Protein AF-A0A7X7DIY0-F1 (afdb_monomer_lite)

pLDDT: mean 80.12, std 21.91, range [25.02, 98.25]

Sequence (236 aa):
MILKKQIRQHISIAVLGSIITVVNLPLQASESLSEKYQRTENAFEKKQILLEIGAQQKNTTTKQARSSLRSAAASVADPVVSTQDIATIKTALNDKNATIVSEAVNCTGALKISGLDESLIDMYRNADLTYDGYAERVKISIIRAMGLNRSTTSDQFIISLLEESNGDHIATAILQTIRQTADPLFISYLKQFRSKFEQKIHDYKINNVNPIIYSEIESNVNLALEIETSISEGRK

Foldseek 3Di:
DDDDDDDDDDDDDDDDDDDDPPDPDPPPPPDDLVNVLVPDPDPVVNVVSVVVVVVVVVVVVLVVLLVLLVVLLVCVVDLDRDPVNVVSLVVQCPDLDLSSNLSSLLSCLSNLPPPCLVVLVVCLVCLCVRHPPRSVSSNLSSLLSLLSNPDPSSVVVLLVCLVPDPLDPSLVSSLVSLLVSLDPVCLVSLVVSLVVLVVVVVVCVVVVNDCVVCVSSVVSSVSSVVSNVCSVVVHD

Radius of gyration: 27.65 Å; chains: 1; bounding box: 68×53×88 Å

Secondary structure (DSSP, 8-state):
--------------------------------HHHHHHH---HHHHHHHHHHHHHHHHHHHHHHHHHHHHHHHHGGGSS---HHHHHHHHHHTT-S-HHHHHHHHHHHHHTT-SS-HHHHHHHHHHHHHHSTTTHHHHHHHHHHHHHHH--HHHHHHHHHHHHH--SSHHHHHHHHHHHHHT-GGGHHHHHHHHHHHHHHHHHHHHTT--GGGTHHHHHHHHHHHHHHHHHHTT--

Structure (mmCIF, N/CA/C/O backbone):
data_AF-A0A7X7DIY0-F1
#
_entry.id   AF-A0A7X7DIY0-F1
#
loop_
_atom_site.group_PDB
_atom_site.id
_atom_site.type_symbol
_atom_site.label_atom_id
_atom_site.label_alt_id
_atom_site.label_comp_id
_atom_site.label_asym_id
_atom_site.label_entity_id
_atom_site.label_seq_id
_atom_site.pdbx_PDB_ins_code
_atom_site.Cartn_x
_atom_site.Cartn_y
_atom_site.Cartn_z
_atom_site.occupancy
_atom_site.B_iso_or_equiv
_atom_site.auth_seq_id
_atom_site.auth_comp_id
_atom_site.auth_asym_id
_atom_site.auth_atom_id
_atom_site.pdbx_PDB_model_num
ATOM 1 N N . MET A 1 1 ? -38.586 22.144 58.539 1.00 35.28 1 MET A N 1
ATOM 2 C CA . MET A 1 1 ? -39.596 21.101 58.262 1.00 35.28 1 MET A CA 1
ATOM 3 C C . MET A 1 1 ? -40.431 21.552 57.064 1.00 35.28 1 MET A C 1
ATOM 5 O O . MET A 1 1 ? -41.210 22.479 57.192 1.00 35.28 1 MET A O 1
ATOM 9 N N . ILE A 1 2 ? -40.099 20.989 55.897 1.00 36.72 2 ILE A N 1
ATOM 10 C CA . ILE A 1 2 ? -40.770 20.958 54.578 1.00 36.72 2 ILE A CA 1
ATOM 11 C C . ILE A 1 2 ? -41.793 22.071 54.249 1.00 36.72 2 ILE A C 1
ATOM 13 O O . ILE A 1 2 ? -42.957 21.997 54.629 1.00 36.72 2 ILE A O 1
ATOM 17 N N . LEU A 1 3 ? -41.374 23.015 53.394 1.00 30.12 3 LEU A N 1
ATOM 18 C CA . LEU A 1 3 ? -42.250 23.877 52.592 1.00 30.12 3 LEU A CA 1
ATOM 19 C C . LEU A 1 3 ? -42.469 23.207 51.218 1.00 30.12 3 LEU A C 1
ATOM 21 O O . LEU A 1 3 ? -41.554 23.162 50.398 1.00 30.12 3 LEU A O 1
ATOM 25 N N . LYS A 1 4 ? -43.667 22.673 50.951 1.00 40.69 4 LYS A N 1
ATOM 26 C CA . LYS A 1 4 ? -44.105 22.303 49.592 1.00 40.69 4 LYS A CA 1
ATOM 27 C C . LYS A 1 4 ? -44.830 23.504 48.984 1.00 40.69 4 LYS A C 1
ATOM 29 O O . LYS A 1 4 ? -45.917 23.846 49.441 1.00 40.69 4 LYS A O 1
ATOM 34 N N . LYS A 1 5 ? -44.262 24.122 47.945 1.00 37.03 5 LYS A N 1
ATOM 35 C CA . LYS A 1 5 ? -44.967 25.108 47.114 1.00 37.03 5 LYS A CA 1
ATOM 36 C C . LYS A 1 5 ? -44.748 24.778 45.640 1.00 37.03 5 LYS A C 1
ATOM 38 O O . LYS A 1 5 ? -43.619 24.685 45.173 1.00 37.03 5 LYS A O 1
ATOM 43 N N . GLN A 1 6 ? -45.864 24.543 44.959 1.00 36.25 6 GLN A N 1
ATOM 44 C CA . GLN A 1 6 ? -45.976 24.355 43.518 1.00 36.25 6 GLN A CA 1
ATOM 45 C C . GLN A 1 6 ? -45.384 25.553 42.766 1.00 36.25 6 GLN A C 1
ATOM 47 O O . GLN A 1 6 ? -45.685 26.698 43.104 1.00 36.25 6 GLN A O 1
ATOM 52 N N . ILE A 1 7 ? -44.620 25.280 41.709 1.00 37.69 7 ILE A N 1
ATOM 53 C CA . ILE A 1 7 ? -44.275 26.258 40.675 1.00 37.69 7 ILE A CA 1
ATOM 54 C C . ILE A 1 7 ? -45.072 25.886 39.422 1.00 37.69 7 ILE A C 1
ATOM 56 O O . ILE A 1 7 ? -44.907 24.810 38.851 1.00 37.69 7 ILE A O 1
ATOM 60 N N . ARG A 1 8 ? -45.982 26.784 39.044 1.00 31.00 8 ARG A N 1
ATOM 61 C CA . ARG A 1 8 ? -46.552 26.927 37.698 1.00 31.00 8 ARG A CA 1
ATOM 62 C C . ARG A 1 8 ? -45.809 28.070 36.999 1.00 31.00 8 ARG A C 1
ATOM 64 O O . ARG A 1 8 ? -45.284 28.932 37.696 1.00 31.00 8 ARG A O 1
ATOM 71 N N . GLN A 1 9 ? -45.953 28.109 35.666 1.00 30.38 9 GLN A N 1
ATOM 72 C CA . GLN A 1 9 ? -45.629 29.213 34.739 1.00 30.38 9 GLN A CA 1
ATOM 73 C C . GLN A 1 9 ? -44.135 29.325 34.376 1.00 30.38 9 GLN A C 1
ATOM 75 O O . GLN A 1 9 ? -43.288 29.111 35.224 1.00 30.38 9 GLN A O 1
ATOM 80 N N . HIS A 1 10 ? -43.690 29.615 33.151 1.00 27.22 10 HIS A N 1
ATOM 81 C CA . HIS A 1 10 ? -44.270 30.141 31.909 1.00 27.22 10 HIS A CA 1
ATOM 82 C C . HIS A 1 10 ? -43.342 29.715 30.748 1.00 27.22 10 HIS A C 1
ATOM 84 O O . HIS A 1 10 ? -42.150 29.564 30.979 1.00 27.22 10 HIS A O 1
ATOM 90 N N . ILE A 1 11 ? -43.859 29.608 29.518 1.00 29.38 11 ILE A N 1
ATOM 91 C CA . ILE A 1 11 ? -43.371 30.353 28.336 1.00 29.38 11 ILE A CA 1
ATOM 92 C C . ILE A 1 11 ? -44.530 30.360 27.324 1.00 29.38 11 ILE A C 1
ATOM 94 O O . ILE A 1 11 ? -45.011 29.310 26.901 1.00 29.38 11 ILE A O 1
ATOM 98 N N . SER A 1 12 ? -45.004 31.563 27.000 1.00 25.70 12 SER A N 1
ATOM 99 C CA . SER A 1 12 ? -46.033 31.848 25.998 1.00 25.70 12 SER A CA 1
ATOM 100 C C . SER A 1 12 ? -45.391 32.443 24.738 1.00 25.70 12 SER A C 1
ATOM 102 O O . SER A 1 12 ? -44.623 33.387 24.855 1.00 25.70 12 SER A O 1
ATOM 104 N N . ILE A 1 13 ? -45.755 31.873 23.582 1.00 30.09 13 ILE A N 1
ATOM 105 C CA . ILE A 1 13 ? -46.308 32.483 22.346 1.00 30.09 13 ILE A CA 1
ATOM 106 C C . ILE A 1 13 ? -45.621 33.724 21.720 1.00 30.09 13 ILE A C 1
ATOM 108 O O . ILE A 1 13 ? -45.502 34.746 22.385 1.00 30.09 13 ILE A O 1
ATOM 112 N N . ALA A 1 14 ? -45.406 33.639 20.384 1.00 28.91 14 ALA A N 1
ATOM 113 C CA . ALA A 1 14 ? -45.576 34.661 19.308 1.00 28.91 14 ALA A CA 1
ATOM 114 C C . ALA A 1 14 ? -44.318 34.807 18.398 1.00 28.91 14 ALA A C 1
ATOM 116 O O . ALA A 1 14 ? -43.222 34.802 18.934 1.00 28.91 14 ALA A O 1
ATOM 117 N N . VAL A 1 15 ? -44.313 34.986 17.058 1.00 27.52 15 VAL A N 1
ATOM 118 C CA . VAL A 1 15 ? -45.323 35.269 16.005 1.00 27.52 15 VAL A CA 1
ATOM 119 C C . VAL A 1 15 ? -44.590 35.387 14.626 1.00 27.52 15 VAL A C 1
ATOM 121 O O . VAL A 1 15 ? -43.463 35.865 14.618 1.00 27.52 15 VAL A O 1
ATOM 124 N N . LEU A 1 16 ? -45.264 35.032 13.503 1.00 27.84 16 LEU A N 1
ATOM 125 C CA . LEU A 1 16 ? -45.042 35.400 12.062 1.00 27.84 16 LEU A CA 1
ATOM 126 C C . LEU A 1 16 ? -43.700 35.002 11.386 1.00 27.84 16 LEU A C 1
ATOM 128 O O . LEU A 1 16 ? -42.637 35.195 11.943 1.00 27.84 16 LEU A O 1
ATOM 132 N N . GLY A 1 17 ? -43.594 34.491 10.153 1.00 25.02 17 GLY A N 1
ATOM 133 C CA . GLY A 1 17 ? -44.484 34.413 8.993 1.00 25.02 17 GLY A CA 1
ATOM 134 C C . GLY A 1 17 ? -43.659 34.726 7.730 1.00 25.02 17 GLY A C 1
ATOM 135 O O . GLY A 1 17 ? -43.225 35.860 7.592 1.00 25.02 17 GLY A O 1
ATOM 136 N N . SER A 1 18 ? -43.419 33.748 6.840 1.00 28.83 18 SER A N 1
ATOM 137 C CA . SER A 1 18 ? -43.074 33.933 5.407 1.00 28.83 18 SER A CA 1
ATOM 138 C C . SER A 1 18 ? -43.035 32.585 4.663 1.00 28.83 18 SER A C 1
ATOM 140 O O . SER A 1 18 ? -42.062 31.844 4.716 1.00 28.83 18 SER A O 1
ATOM 142 N N . ILE A 1 19 ? -44.170 32.276 4.035 1.00 32.84 19 ILE A N 1
ATOM 143 C CA . ILE A 1 19 ? -44.399 31.585 2.754 1.00 32.84 19 ILE A CA 1
ATOM 144 C C . ILE A 1 19 ? -43.219 30.772 2.180 1.00 32.84 19 ILE A C 1
ATOM 146 O O . ILE A 1 19 ? -42.338 31.315 1.522 1.00 32.84 19 ILE A O 1
ATOM 150 N N . ILE A 1 20 ? -43.325 29.443 2.252 1.00 28.55 20 ILE A N 1
ATOM 151 C CA . ILE A 1 20 ? -43.048 28.597 1.086 1.00 28.55 20 ILE A CA 1
ATOM 152 C C . ILE A 1 20 ? -44.306 27.770 0.860 1.00 28.55 20 ILE A C 1
ATOM 154 O O . ILE A 1 20 ? -44.623 26.855 1.619 1.00 28.55 20 ILE A O 1
ATOM 158 N N . THR A 1 21 ? -45.048 28.139 -0.177 1.00 29.22 21 THR A N 1
ATOM 159 C CA . THR A 1 21 ? -46.108 27.325 -0.759 1.00 29.22 21 THR A CA 1
ATOM 160 C C . THR A 1 21 ? -45.453 26.066 -1.322 1.00 29.22 21 THR A C 1
ATOM 162 O O . THR A 1 21 ? -45.050 26.031 -2.482 1.00 29.22 21 THR A O 1
ATOM 165 N N . VAL A 1 22 ? -45.280 25.037 -0.491 1.00 30.27 22 VAL A N 1
ATOM 166 C CA . VAL A 1 22 ? -44.943 23.707 -0.993 1.00 30.27 22 VAL A CA 1
ATOM 167 C C . VAL A 1 22 ? -46.224 23.160 -1.594 1.00 30.27 22 VAL A C 1
ATOM 169 O O . VAL A 1 22 ? -47.179 22.825 -0.895 1.00 30.27 22 VAL A O 1
ATOM 172 N N . VAL A 1 23 ? -46.245 23.162 -2.923 1.00 28.92 23 VAL A N 1
ATOM 173 C CA . VAL A 1 23 ? -47.196 22.425 -3.745 1.00 28.92 23 VAL A CA 1
ATOM 174 C C . VAL A 1 23 ? -47.373 21.043 -3.128 1.00 28.92 23 VAL A C 1
ATOM 176 O O . VAL A 1 23 ? -46.407 20.309 -2.932 1.00 28.92 23 VAL A O 1
ATOM 179 N N . ASN A 1 24 ? -48.620 20.738 -2.790 1.00 31.94 24 ASN A N 1
ATOM 180 C CA . ASN A 1 24 ? -49.062 19.482 -2.215 1.00 31.94 24 ASN A CA 1
ATOM 181 C C . ASN A 1 24 ? -48.863 18.369 -3.262 1.00 31.94 24 ASN A C 1
ATOM 183 O O . ASN A 1 24 ? -49.779 18.015 -3.999 1.00 31.94 24 ASN A O 1
ATOM 187 N N . LEU A 1 25 ? -47.635 17.872 -3.388 1.00 27.91 25 LEU A N 1
ATOM 188 C CA . LEU A 1 25 ? -47.350 16.595 -4.025 1.00 27.91 25 LEU A CA 1
ATOM 189 C C . LEU A 1 25 ? -47.600 15.528 -2.958 1.00 27.91 25 LEU A C 1
ATOM 191 O O . LEU A 1 25 ? -46.997 15.610 -1.886 1.00 27.91 25 LEU A O 1
ATOM 195 N N . PRO A 1 26 ? -48.482 14.544 -3.198 1.00 30.59 26 PRO A N 1
ATOM 196 C CA . PRO A 1 26 ? -48.648 13.457 -2.257 1.00 30.59 26 PRO A CA 1
ATOM 197 C C . PRO A 1 26 ? -47.308 12.726 -2.166 1.00 30.59 26 PRO A C 1
ATOM 199 O O . PRO A 1 26 ? -46.885 12.067 -3.116 1.00 30.59 26 PRO A O 1
ATOM 202 N N . LEU A 1 27 ? -46.632 12.845 -1.020 1.00 34.09 27 LEU A N 1
ATOM 203 C CA . LEU A 1 27 ? -45.658 11.848 -0.607 1.00 34.09 27 LEU A CA 1
ATOM 204 C C . LEU A 1 27 ? -46.432 10.532 -0.513 1.00 34.09 27 LEU A C 1
ATOM 206 O O . LEU A 1 27 ? -47.110 10.266 0.479 1.00 34.09 27 LEU A O 1
ATOM 210 N N . GLN A 1 28 ? -46.369 9.719 -1.567 1.00 33.06 28 GLN A N 1
ATOM 211 C CA . GLN A 1 28 ? -46.627 8.298 -1.424 1.00 33.06 28 GLN A CA 1
ATOM 212 C C . GLN A 1 28 ? -45.621 7.805 -0.387 1.00 33.06 28 GLN A C 1
ATOM 214 O O . GLN A 1 28 ? -44.417 7.796 -0.639 1.00 33.06 28 GLN A O 1
ATOM 219 N N . ALA A 1 29 ? -46.111 7.486 0.810 1.00 36.72 29 ALA A N 1
ATOM 220 C CA . ALA A 1 29 ? -45.316 6.835 1.832 1.00 36.72 29 ALA A CA 1
ATOM 221 C C . ALA A 1 29 ? -44.761 5.547 1.215 1.00 36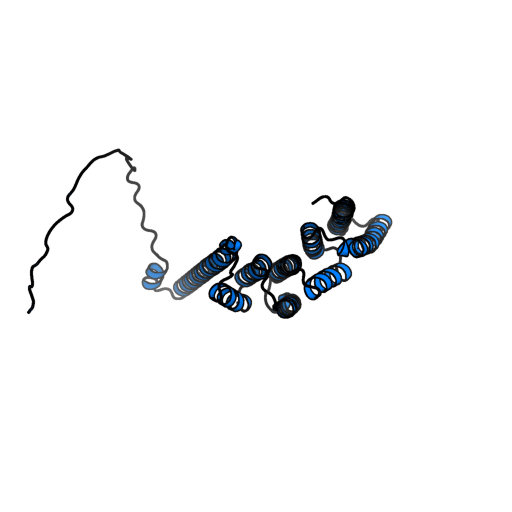.72 29 ALA A C 1
ATOM 223 O O . ALA A 1 29 ? -45.512 4.614 0.935 1.00 36.72 29 ALA A O 1
ATOM 224 N N . SER A 1 30 ? -43.461 5.529 0.924 1.00 50.69 30 SER A N 1
ATOM 225 C CA . SER A 1 30 ? -42.783 4.312 0.503 1.00 50.69 30 SER A CA 1
ATOM 226 C C . SER A 1 30 ? -42.858 3.333 1.672 1.00 50.69 30 SER A C 1
ATOM 228 O O . SER A 1 30 ? -42.268 3.593 2.722 1.00 50.69 30 SER A O 1
ATOM 230 N N . GLU A 1 31 ? -43.620 2.256 1.507 1.00 64.94 31 GLU A N 1
ATOM 231 C CA . GLU A 1 31 ? -43.761 1.188 2.499 1.00 64.94 31 GLU A CA 1
ATOM 232 C C . GLU A 1 31 ? -42.375 0.655 2.893 1.00 64.94 31 GLU A C 1
ATOM 234 O O . GLU A 1 31 ? -41.513 0.426 2.036 1.00 64.94 31 GLU A O 1
ATOM 239 N N . SER A 1 32 ? -42.129 0.486 4.193 1.00 77.75 32 SER A N 1
ATOM 240 C CA . SER A 1 32 ? -40.844 -0.039 4.655 1.00 77.75 32 SER A CA 1
ATOM 241 C C . SER A 1 32 ? -40.725 -1.533 4.327 1.00 77.75 32 SER A C 1
ATOM 243 O O . SER A 1 32 ? -41.708 -2.274 4.355 1.00 77.75 32 SER A O 1
ATOM 245 N N . LEU A 1 33 ? -39.509 -2.028 4.063 1.00 76.56 33 LEU A N 1
ATOM 246 C CA . LEU A 1 33 ? -39.290 -3.457 3.775 1.00 76.56 33 LEU A CA 1
ATOM 247 C C . LEU A 1 33 ? -39.771 -4.376 4.914 1.00 76.56 33 LEU A C 1
ATOM 249 O O . LEU A 1 33 ? -40.187 -5.504 4.659 1.00 76.56 33 LEU A O 1
ATOM 253 N N . SER A 1 34 ? -39.767 -3.884 6.158 1.00 70.00 34 SER A N 1
ATOM 254 C CA . SER A 1 34 ? -40.307 -4.601 7.322 1.00 70.00 34 SER A CA 1
ATOM 255 C C . SER A 1 34 ? -41.830 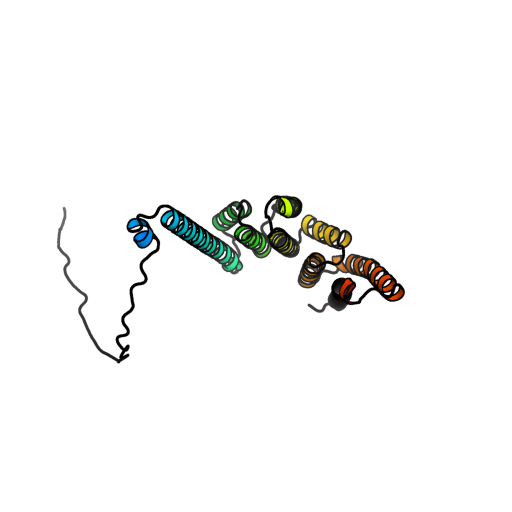-4.761 7.249 1.00 70.00 34 SER A C 1
ATOM 257 O O . SER A 1 34 ? -42.350 -5.842 7.521 1.00 70.00 34 SER A O 1
ATOM 259 N N . GLU A 1 35 ? -42.549 -3.715 6.837 1.00 76.88 35 GLU A N 1
ATOM 260 C CA . GLU A 1 35 ? -44.003 -3.763 6.621 1.00 76.88 35 GLU A CA 1
ATOM 261 C C . GLU A 1 35 ? -44.350 -4.659 5.423 1.00 76.88 35 GLU A C 1
ATOM 263 O O . GLU A 1 35 ? -45.239 -5.510 5.522 1.00 76.88 35 GLU A O 1
ATOM 268 N N . LYS A 1 36 ? -43.568 -4.567 4.337 1.00 78.25 36 LYS A N 1
ATOM 269 C CA . LYS A 1 36 ? -43.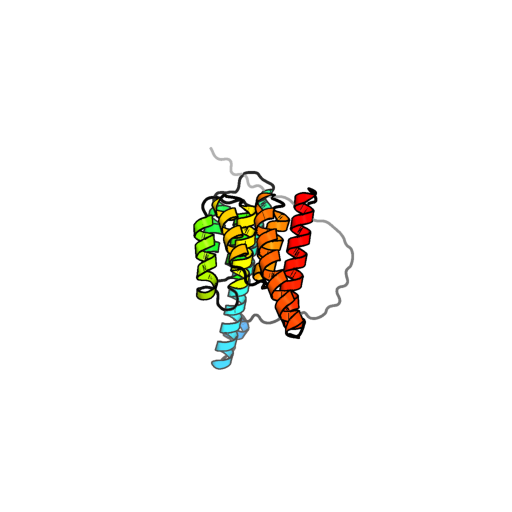699 -5.438 3.160 1.00 78.25 36 LYS A CA 1
ATOM 270 C C . LYS A 1 36 ? -43.487 -6.917 3.517 1.00 78.25 36 LYS A C 1
ATOM 272 O O . LYS A 1 36 ? -44.255 -7.776 3.082 1.00 78.25 36 LYS A O 1
ATOM 277 N N . TYR A 1 37 ? -42.498 -7.232 4.360 1.00 71.25 37 TYR A N 1
ATOM 278 C CA . TYR A 1 37 ? -42.253 -8.596 4.847 1.00 71.25 37 TYR A CA 1
ATOM 279 C C . TYR A 1 37 ? -43.445 -9.167 5.630 1.00 71.25 37 TYR A C 1
ATOM 281 O O . TYR A 1 37 ? -43.816 -10.325 5.428 1.00 71.25 37 TYR A O 1
ATOM 289 N N . GLN A 1 38 ? -44.061 -8.363 6.505 1.00 77.88 38 GLN A N 1
ATOM 290 C CA . GLN A 1 38 ? -45.185 -8.805 7.339 1.00 77.88 38 GLN A CA 1
ATOM 291 C C . GLN A 1 38 ? -46.436 -9.155 6.522 1.00 77.88 38 GLN A C 1
ATOM 293 O O . GLN A 1 38 ? -47.177 -10.054 6.915 1.00 77.88 38 GLN A O 1
ATOM 298 N N . ARG A 1 39 ? -46.653 -8.492 5.379 1.00 81.38 39 ARG A N 1
ATOM 299 C CA . ARG A 1 39 ? -47.831 -8.695 4.513 1.00 81.38 39 ARG A CA 1
ATOM 300 C C . ARG A 1 39 ? -47.645 -9.743 3.418 1.00 81.38 39 ARG A C 1
ATOM 302 O O . ARG A 1 39 ? -48.626 -10.230 2.869 1.00 81.38 39 ARG A O 1
ATOM 309 N N . THR A 1 40 ? -46.406 -10.091 3.083 1.00 79.88 40 THR A N 1
ATOM 310 C CA . THR A 1 40 ? -46.121 -11.030 1.992 1.00 79.88 40 THR A CA 1
ATOM 311 C C . THR A 1 40 ? -46.394 -12.468 2.442 1.00 79.88 40 THR A C 1
ATOM 313 O O . THR A 1 40 ? -45.776 -12.949 3.386 1.00 79.88 40 THR A O 1
ATOM 316 N N . GLU A 1 41 ? -47.283 -13.203 1.777 1.00 81.62 41 GLU A N 1
ATOM 317 C CA . GLU A 1 41 ? -47.530 -14.627 2.086 1.00 81.62 41 GLU A CA 1
ATOM 318 C C . GLU A 1 41 ? -46.629 -15.574 1.277 1.00 81.62 41 GLU A C 1
ATOM 320 O O . GLU A 1 41 ? -46.326 -16.682 1.719 1.00 81.62 41 GLU A O 1
ATOM 325 N N . ASN A 1 42 ? -46.123 -15.117 0.127 1.00 89.31 42 ASN A N 1
ATOM 326 C CA . ASN A 1 42 ? -45.240 -15.893 -0.735 1.00 89.31 42 ASN A CA 1
ATOM 327 C C . ASN A 1 42 ? -43.852 -16.101 -0.093 1.00 89.31 42 ASN A C 1
ATOM 329 O O . ASN A 1 42 ? -43.129 -15.149 0.207 1.00 89.31 42 ASN A O 1
ATOM 333 N N . ALA A 1 43 ? -43.453 -17.363 0.078 1.00 71.50 43 ALA A N 1
ATOM 334 C CA . ALA A 1 43 ? -42.198 -17.734 0.732 1.00 71.50 43 ALA A CA 1
ATOM 335 C C . ALA A 1 43 ? -40.935 -17.300 -0.040 1.00 71.50 43 ALA A C 1
ATOM 337 O O . ALA A 1 43 ? -39.925 -16.954 0.577 1.00 71.50 43 ALA A O 1
ATOM 338 N N . PHE A 1 44 ? -40.976 -17.298 -1.376 1.00 73.44 44 PHE A N 1
ATOM 339 C CA . PHE A 1 44 ? -39.852 -16.857 -2.204 1.00 73.44 44 PHE A CA 1
ATOM 340 C C . PHE A 1 44 ? -39.647 -15.344 -2.086 1.00 73.44 44 PHE A C 1
ATOM 342 O O . PHE A 1 44 ? -38.530 -14.884 -1.857 1.00 73.44 44 PHE A O 1
ATOM 349 N N . GLU A 1 45 ? -40.731 -14.576 -2.158 1.00 71.25 45 GLU A N 1
ATOM 350 C CA . GLU A 1 45 ? -40.688 -13.118 -2.040 1.00 71.25 45 GLU A CA 1
ATOM 351 C C . GLU A 1 45 ? -40.298 -12.673 -0.618 1.00 71.25 45 GLU A C 1
ATOM 353 O O . GLU A 1 45 ? -39.441 -11.804 -0.456 1.00 71.25 45 GLU A O 1
ATOM 358 N N . LYS A 1 46 ? -40.782 -13.364 0.426 1.00 66.81 46 LYS A N 1
ATOM 359 C CA . LYS A 1 46 ? -40.308 -13.182 1.812 1.00 66.81 46 LYS A CA 1
ATOM 360 C C . LYS A 1 46 ? -38.801 -13.396 1.960 1.00 66.81 46 LYS A C 1
ATOM 362 O O . LYS A 1 46 ? -38.144 -12.631 2.666 1.00 66.81 46 LYS A O 1
ATOM 367 N N . LYS A 1 47 ? -38.244 -14.418 1.301 1.00 65.31 47 LYS A N 1
ATOM 368 C CA . LYS A 1 47 ? -36.801 -14.699 1.329 1.00 65.31 47 LYS A CA 1
ATOM 369 C C . LYS A 1 47 ? -35.995 -13.564 0.690 1.00 65.31 47 LYS A C 1
ATOM 371 O O . LYS A 1 47 ? -34.954 -13.200 1.230 1.00 65.31 47 LYS A O 1
ATOM 376 N N . GLN A 1 48 ? -36.480 -12.990 -0.411 1.00 71.56 48 GLN A N 1
ATOM 377 C CA . GLN A 1 48 ? -35.832 -11.844 -1.059 1.00 71.56 48 GLN A CA 1
ATOM 378 C C . GLN A 1 48 ? -35.881 -10.589 -0.181 1.00 71.56 48 GLN A C 1
ATOM 380 O O . GLN A 1 48 ? -34.852 -9.955 0.037 1.00 71.56 48 GLN A O 1
ATOM 385 N N . ILE A 1 49 ? -37.031 -10.289 0.429 1.00 68.50 49 ILE A N 1
ATOM 386 C CA . ILE A 1 49 ? -37.169 -9.138 1.333 1.00 68.50 49 ILE A CA 1
ATOM 387 C C . ILE A 1 49 ? -36.250 -9.282 2.560 1.00 68.50 49 ILE A C 1
ATOM 389 O O . ILE A 1 49 ? -35.615 -8.314 2.968 1.00 68.50 49 ILE A O 1
A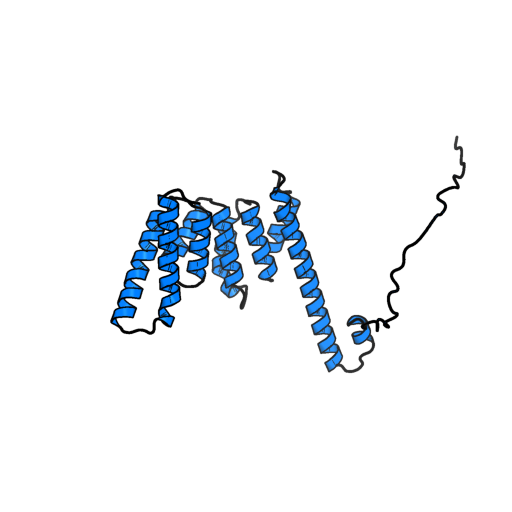TOM 393 N N . LEU A 1 50 ? -36.112 -10.485 3.130 1.00 65.75 50 LEU A N 1
ATOM 394 C CA . LEU A 1 50 ? -35.167 -10.734 4.229 1.00 65.75 50 LEU A CA 1
ATOM 395 C C . LEU A 1 50 ? -33.705 -10.523 3.817 1.00 65.75 50 LEU A C 1
ATOM 397 O O . LEU A 1 50 ? -32.925 -9.984 4.603 1.00 65.75 50 LEU A O 1
ATOM 401 N N . LEU A 1 51 ? -33.331 -10.925 2.598 1.00 67.12 51 LEU A N 1
ATOM 402 C CA . LEU A 1 51 ? -31.996 -10.669 2.050 1.00 67.12 51 LEU A CA 1
ATOM 403 C C . LEU A 1 51 ? -31.746 -9.164 1.886 1.00 67.12 51 LEU A C 1
ATOM 405 O O . LEU A 1 51 ? -30.678 -8.681 2.259 1.00 67.12 51 LEU A O 1
ATOM 409 N N . GLU A 1 52 ? -32.737 -8.414 1.402 1.00 71.62 52 GLU A N 1
ATOM 410 C CA . GLU A 1 52 ? -32.662 -6.955 1.262 1.00 71.62 52 GLU A CA 1
ATOM 411 C C . GLU A 1 52 ? -32.586 -6.240 2.616 1.00 71.62 52 GLU A C 1
ATOM 413 O O . GLU A 1 52 ? -31.748 -5.354 2.791 1.00 71.62 52 GLU A O 1
ATOM 418 N N . ILE A 1 53 ? -33.387 -6.655 3.604 1.00 70.06 53 ILE A N 1
ATOM 419 C CA . ILE A 1 53 ? -33.311 -6.138 4.980 1.00 70.06 53 ILE A CA 1
ATOM 420 C C . ILE A 1 53 ? -31.927 -6.424 5.570 1.00 70.06 53 ILE A C 1
ATOM 422 O O . ILE A 1 53 ? -31.296 -5.520 6.118 1.00 70.06 53 ILE A O 1
ATOM 426 N N . GLY A 1 54 ? -31.422 -7.653 5.422 1.00 56.84 54 GLY A N 1
ATOM 427 C CA . GLY A 1 54 ? -30.084 -8.028 5.882 1.00 56.84 54 GLY A CA 1
ATOM 428 C C . GLY A 1 54 ? -28.982 -7.200 5.214 1.00 56.84 54 GLY A C 1
ATOM 429 O O . GLY A 1 54 ? -28.064 -6.726 5.887 1.00 56.84 54 GLY A O 1
ATOM 430 N N . ALA A 1 55 ? -29.095 -6.946 3.907 1.00 66.69 55 ALA A N 1
ATOM 431 C CA . ALA A 1 55 ? -28.174 -6.086 3.169 1.00 66.69 55 ALA A CA 1
ATOM 432 C C . ALA A 1 55 ? -28.246 -4.619 3.634 1.00 66.69 55 ALA A C 1
ATOM 434 O O . ALA A 1 55 ? -27.206 -3.983 3.828 1.00 66.69 55 ALA A O 1
ATOM 435 N N . GLN A 1 56 ? -29.448 -4.085 3.879 1.00 61.09 56 GLN A N 1
ATOM 436 C CA . GLN A 1 56 ? -29.636 -2.731 4.408 1.00 61.09 56 GLN A CA 1
ATOM 437 C C . GLN A 1 56 ? -29.092 -2.581 5.831 1.00 61.09 56 GLN A C 1
ATOM 439 O O . GLN A 1 56 ? -28.425 -1.586 6.129 1.00 61.09 56 GLN A O 1
ATOM 444 N N . GLN A 1 57 ? -29.313 -3.568 6.701 1.00 62.53 57 GLN A N 1
ATOM 445 C CA . GLN A 1 57 ? -28.762 -3.576 8.056 1.00 62.53 57 GLN A CA 1
ATOM 446 C C . GLN A 1 57 ? -27.233 -3.624 8.018 1.00 62.53 57 GLN A C 1
ATOM 448 O O . GLN A 1 57 ? -26.586 -2.765 8.616 1.00 62.53 57 GLN A O 1
ATOM 453 N N . LYS A 1 58 ? -26.646 -4.527 7.220 1.00 64.44 58 LYS A N 1
ATOM 454 C CA . LYS A 1 58 ? -25.189 -4.616 7.028 1.00 64.44 58 LYS A CA 1
ATOM 455 C C . LYS A 1 58 ? -24.594 -3.299 6.518 1.00 64.44 58 LYS A C 1
ATOM 457 O O . LYS A 1 58 ? -23.567 -2.847 7.031 1.00 64.44 58 LYS A O 1
ATOM 462 N N . ASN A 1 59 ? -25.249 -2.650 5.553 1.00 64.75 59 ASN A N 1
ATOM 463 C CA . ASN A 1 59 ? -24.837 -1.339 5.044 1.00 64.75 59 ASN A CA 1
ATOM 464 C C . ASN A 1 59 ? -24.929 -0.244 6.116 1.00 64.75 59 ASN A C 1
ATOM 466 O O . ASN A 1 59 ? -24.022 0.583 6.226 1.00 64.75 59 ASN A O 1
ATOM 470 N N . THR A 1 60 ? -25.984 -0.254 6.933 1.00 66.19 60 THR A N 1
ATOM 471 C CA . THR A 1 60 ? -26.177 0.720 8.018 1.00 66.19 60 THR A CA 1
ATOM 472 C C . THR A 1 60 ? -25.111 0.567 9.102 1.00 66.19 60 THR A C 1
ATOM 474 O O . THR A 1 60 ? -24.459 1.553 9.449 1.00 66.19 60 THR A O 1
ATOM 477 N N . THR A 1 61 ? -24.849 -0.660 9.561 1.00 69.50 61 THR A N 1
ATOM 478 C CA . THR A 1 61 ? -23.788 -0.964 10.536 1.00 69.50 61 THR A CA 1
ATOM 479 C C . THR A 1 61 ? -22.410 -0.582 9.996 1.00 69.50 61 THR A C 1
ATOM 481 O O . THR A 1 61 ? -21.627 0.059 10.693 1.00 69.50 61 THR A O 1
ATOM 484 N N . THR A 1 62 ? -22.138 -0.867 8.717 1.00 76.56 62 THR A N 1
ATOM 485 C CA . THR A 1 62 ? -20.883 -0.464 8.059 1.00 76.56 62 THR A CA 1
ATOM 486 C C . THR A 1 62 ? -20.736 1.060 8.015 1.00 76.56 62 THR A C 1
ATOM 488 O O . THR A 1 62 ? -19.659 1.593 8.280 1.00 76.56 62 THR A O 1
ATOM 491 N N . LYS A 1 63 ? -21.812 1.795 7.703 1.00 73.25 63 LYS A N 1
ATOM 492 C CA . LYS A 1 63 ? -21.797 3.266 7.669 1.00 73.25 63 LYS A CA 1
ATOM 493 C C . LYS A 1 63 ? -21.559 3.865 9.058 1.00 73.25 63 LYS A C 1
ATOM 495 O O . LYS A 1 63 ? -20.775 4.805 9.171 1.00 73.25 63 LYS A O 1
ATOM 500 N N . GLN A 1 64 ? -22.195 3.315 10.093 1.00 76.81 64 GLN A N 1
ATOM 501 C CA . GLN A 1 64 ? -22.003 3.743 11.481 1.00 76.81 64 GLN A CA 1
ATOM 502 C C . GLN A 1 64 ? -20.566 3.495 11.951 1.00 76.81 64 GLN A C 1
ATOM 504 O O . GLN A 1 64 ? -19.916 4.441 12.388 1.00 76.81 64 GLN A O 1
ATOM 509 N N . ALA A 1 65 ? -20.034 2.283 11.757 1.00 72.50 65 ALA A N 1
ATOM 510 C CA . ALA A 1 65 ? -18.659 1.944 12.132 1.00 72.50 65 ALA A CA 1
ATOM 511 C C . ALA A 1 65 ? -17.631 2.874 11.464 1.00 72.50 65 ALA A C 1
ATOM 513 O O . ALA A 1 65 ? -16.748 3.417 12.125 1.00 72.50 65 ALA A O 1
ATOM 514 N N . ARG A 1 66 ? -17.790 3.142 10.161 1.00 81.19 66 ARG A N 1
ATOM 515 C CA . ARG A 1 66 ? -16.924 4.083 9.430 1.00 81.19 66 ARG A CA 1
ATOM 516 C C . ARG A 1 66 ? -17.029 5.510 9.948 1.00 81.19 66 ARG A C 1
ATOM 518 O O . ARG A 1 66 ? -16.020 6.203 10.008 1.00 81.19 66 ARG A O 1
ATOM 525 N N . SER A 1 67 ? -18.232 5.963 10.299 1.00 74.81 67 SER A N 1
ATOM 526 C CA . SER A 1 67 ? -18.414 7.289 10.891 1.00 74.81 67 SER A CA 1
ATOM 527 C C . SER A 1 67 ? -17.663 7.395 12.214 1.00 74.81 67 SER A C 1
ATOM 529 O O . SER A 1 67 ? -16.946 8.369 12.410 1.00 74.81 67 SER A O 1
ATOM 531 N N . SER A 1 68 ? -17.770 6.384 13.080 1.00 72.81 68 SER A N 1
ATOM 532 C CA . SER A 1 68 ? -17.055 6.343 14.358 1.00 72.81 68 SER A CA 1
ATOM 533 C C . SER A 1 68 ? -15.535 6.349 14.174 1.00 72.81 68 SER A C 1
ATOM 535 O O . SER A 1 68 ? -14.854 7.126 14.833 1.00 72.81 68 SER A O 1
ATOM 537 N N . LEU A 1 69 ? -15.004 5.559 13.233 1.00 76.94 69 LEU A N 1
ATOM 538 C CA . LEU A 1 69 ? -13.568 5.532 12.919 1.00 76.94 69 LEU A CA 1
ATOM 539 C C . LEU A 1 69 ? -13.065 6.879 12.382 1.00 76.94 69 LEU A C 1
ATOM 541 O O . LEU A 1 69 ? -12.011 7.361 12.788 1.00 76.94 69 LEU A O 1
ATOM 545 N N . ARG A 1 70 ? -13.841 7.537 11.516 1.00 74.06 70 ARG A N 1
ATOM 546 C CA . ARG A 1 70 ? -13.498 8.880 11.026 1.00 74.06 70 ARG A CA 1
ATOM 547 C C . ARG A 1 70 ? -13.557 9.932 12.109 1.00 74.06 70 ARG A C 1
ATOM 549 O O . ARG A 1 70 ? -12.705 10.806 12.115 1.00 74.06 70 ARG A O 1
ATOM 556 N N . SER A 1 71 ? -14.531 9.857 13.011 1.00 71.12 71 SER A N 1
ATOM 557 C CA . SER A 1 71 ? -14.578 10.736 14.178 1.00 71.12 71 SER A CA 1
ATOM 558 C C . SER A 1 71 ? -13.343 10.540 15.061 1.00 71.12 71 SER A C 1
ATOM 560 O O . SER A 1 71 ? -12.734 11.533 15.447 1.00 71.12 71 SER A O 1
ATOM 562 N N . ALA A 1 72 ? -12.916 9.291 15.279 1.00 65.81 72 ALA A N 1
ATOM 563 C CA . ALA A 1 72 ? -11.681 8.969 15.996 1.00 65.81 72 ALA A CA 1
ATOM 564 C C . ALA A 1 72 ? -10.417 9.485 15.279 1.00 65.81 72 ALA A C 1
ATOM 566 O O . ALA A 1 72 ? -9.465 9.895 15.928 1.00 65.81 72 ALA A O 1
ATOM 567 N N . ALA A 1 73 ? -10.392 9.506 13.944 1.00 61.94 73 ALA A N 1
ATOM 568 C CA . ALA A 1 73 ? -9.286 10.091 13.178 1.00 61.94 73 ALA A CA 1
ATOM 569 C C . ALA A 1 73 ? -9.388 11.619 13.002 1.00 61.94 73 ALA A C 1
ATOM 571 O O . ALA A 1 73 ? -8.399 12.266 12.679 1.00 61.94 73 ALA A O 1
ATOM 572 N N . ALA A 1 74 ? -10.559 12.226 13.189 1.00 59.28 74 ALA A N 1
ATOM 573 C CA . ALA A 1 74 ? -10.738 13.676 13.124 1.00 59.28 74 ALA A CA 1
ATOM 574 C C . ALA A 1 74 ? -10.388 14.367 14.453 1.00 59.28 74 ALA A C 1
ATOM 576 O O . ALA A 1 74 ? -10.089 15.560 14.453 1.00 59.28 74 ALA A O 1
ATOM 577 N N . SER A 1 75 ? -10.370 13.633 15.572 1.00 55.44 75 SER A N 1
ATOM 578 C CA . SER A 1 75 ? -9.931 14.149 16.877 1.00 55.44 75 SER A CA 1
ATOM 579 C C . SER A 1 75 ? -8.418 14.418 16.961 1.00 55.44 75 SER A C 1
ATOM 581 O O . SER A 1 75 ? -7.965 14.968 17.955 1.00 55.44 75 SER A O 1
ATOM 583 N N . VAL A 1 76 ? -7.646 14.141 15.898 1.00 51.19 76 VAL A N 1
ATOM 584 C CA . VAL A 1 76 ? -6.186 14.374 15.769 1.00 51.19 76 VAL A CA 1
ATOM 585 C C . VAL A 1 76 ? -5.782 15.855 15.909 1.00 51.19 76 VAL A C 1
ATOM 587 O O . VAL A 1 76 ? -4.602 16.164 16.054 1.00 51.19 76 VAL A O 1
ATOM 590 N N . ALA A 1 77 ? -6.737 16.792 15.901 1.00 47.34 77 ALA A N 1
ATOM 591 C CA . ALA A 1 77 ? -6.472 18.180 16.291 1.00 47.34 77 ALA A CA 1
ATOM 592 C C . ALA A 1 77 ? -6.136 18.337 17.793 1.00 47.34 77 ALA A C 1
ATOM 594 O O . ALA A 1 77 ? -5.640 19.393 18.185 1.00 47.34 77 ALA A O 1
ATOM 595 N N . ASP A 1 78 ? -6.378 17.305 18.611 1.00 45.66 78 ASP A N 1
ATOM 596 C CA . ASP A 1 78 ? -6.073 17.249 20.041 1.00 45.66 78 ASP A CA 1
ATOM 597 C C . ASP A 1 78 ? -4.928 16.239 20.313 1.00 45.66 78 ASP A C 1
ATOM 599 O O . ASP A 1 78 ? -4.967 15.111 19.815 1.00 45.66 78 ASP A O 1
ATOM 603 N N . PRO A 1 79 ? -3.894 16.583 21.108 1.00 46.19 79 PRO A N 1
ATOM 604 C CA . PRO A 1 79 ? -2.675 15.777 21.254 1.00 46.19 79 PRO A CA 1
ATOM 605 C C . PRO A 1 79 ? -2.831 14.475 22.059 1.00 46.19 79 PRO A C 1
ATOM 607 O O . PRO A 1 79 ? -1.843 13.774 22.284 1.00 46.19 79 PRO A O 1
ATOM 610 N N . VAL A 1 80 ? -4.041 14.125 22.503 1.00 55.34 80 VAL A N 1
ATOM 611 C CA . VAL A 1 80 ? -4.299 12.913 23.289 1.00 55.34 80 VAL A CA 1
ATOM 612 C C . VAL A 1 80 ? -5.354 12.071 22.586 1.00 55.34 80 VAL A C 1
ATOM 614 O O . VAL A 1 80 ? -6.553 12.305 22.718 1.00 55.34 80 VAL A O 1
ATOM 617 N N . VAL A 1 81 ? -4.900 11.045 21.866 1.00 63.62 81 VAL A N 1
ATOM 618 C CA . VAL A 1 81 ? -5.786 9.996 21.350 1.00 63.62 81 VAL A CA 1
ATOM 619 C C . VAL A 1 81 ? -6.448 9.308 22.541 1.00 63.62 81 VAL A C 1
ATOM 621 O O . VAL A 1 81 ? -5.756 8.801 23.430 1.00 63.62 81 VAL A O 1
ATOM 624 N N . SER A 1 82 ? -7.781 9.290 22.592 1.00 69.25 82 SER A N 1
ATOM 625 C CA . SER A 1 82 ? -8.471 8.679 23.724 1.00 69.25 82 SER A CA 1
ATOM 626 C C . SER A 1 82 ? -8.260 7.158 23.733 1.00 69.25 82 SER A C 1
ATOM 628 O O . SER A 1 82 ? -8.184 6.500 22.692 1.00 69.25 82 SER A O 1
ATOM 630 N N . THR A 1 83 ? -8.205 6.558 24.923 1.00 73.94 83 THR A N 1
ATOM 631 C CA . THR A 1 83 ? -8.142 5.093 25.076 1.00 73.94 83 THR A CA 1
ATOM 632 C C . THR A 1 83 ? -9.339 4.393 24.424 1.00 73.94 83 THR A C 1
ATOM 634 O O . THR A 1 83 ? -9.204 3.272 23.930 1.00 73.94 83 THR A O 1
ATOM 637 N N . GLN A 1 84 ? -10.487 5.072 24.367 1.00 74.56 84 GLN A N 1
ATOM 638 C CA . GLN A 1 84 ? -11.698 4.595 23.707 1.00 74.56 84 GLN A CA 1
ATOM 639 C C . GLN A 1 84 ? -11.556 4.549 22.176 1.00 74.56 84 GLN A C 1
ATOM 641 O O . GLN A 1 84 ? -12.020 3.591 21.549 1.00 74.56 84 GLN A O 1
ATOM 646 N N . ASP A 1 85 ? -10.884 5.530 21.571 1.00 77.19 85 ASP A N 1
ATOM 647 C CA . ASP A 1 85 ? -10.614 5.554 20.128 1.00 77.19 85 ASP A CA 1
ATOM 648 C C . ASP A 1 85 ? -9.682 4.404 19.734 1.00 77.19 85 ASP A C 1
ATOM 650 O O . ASP A 1 85 ? -9.974 3.650 18.804 1.00 77.19 85 ASP A O 1
ATOM 654 N N . ILE A 1 86 ? -8.619 4.183 20.515 1.00 79.81 86 ILE A N 1
ATOM 655 C CA . ILE A 1 86 ? -7.691 3.060 20.309 1.00 79.81 86 ILE A CA 1
ATOM 656 C C . ILE A 1 86 ? -8.425 1.717 20.435 1.00 79.81 86 ILE A C 1
ATOM 658 O O . ILE A 1 86 ? -8.216 0.825 19.612 1.00 79.81 86 ILE A O 1
ATOM 662 N N . ALA A 1 87 ? -9.298 1.555 21.434 1.00 83.25 87 ALA A N 1
ATOM 663 C CA . ALA A 1 87 ? -10.079 0.329 21.611 1.00 83.25 87 ALA A CA 1
ATOM 664 C C . ALA A 1 87 ? -11.052 0.081 20.443 1.00 83.25 87 ALA A C 1
ATOM 666 O O . ALA A 1 87 ? -11.178 -1.050 19.962 1.00 83.25 87 ALA A O 1
ATOM 667 N N . THR A 1 88 ? -11.695 1.141 19.948 1.00 84.25 88 THR A N 1
ATOM 668 C CA . THR A 1 88 ? -12.602 1.080 18.791 1.00 84.25 88 THR A CA 1
ATOM 669 C C . THR A 1 88 ? -11.849 0.657 17.531 1.00 84.25 88 THR A C 1
ATOM 671 O O . THR A 1 88 ? -12.287 -0.254 16.828 1.00 84.25 88 THR A O 1
ATOM 674 N N . ILE A 1 89 ? -10.674 1.245 17.286 1.00 87.75 89 ILE A N 1
ATOM 675 C CA . ILE A 1 89 ? -9.810 0.892 16.153 1.00 87.75 89 ILE A CA 1
ATOM 676 C C . ILE A 1 89 ? -9.341 -0.560 16.263 1.00 87.75 89 ILE A C 1
ATOM 678 O O . ILE A 1 89 ? -9.504 -1.319 15.314 1.00 87.75 89 ILE A O 1
ATOM 682 N N . LYS A 1 90 ? -8.838 -0.988 17.428 1.00 89.25 90 LYS A N 1
ATOM 683 C CA . LYS A 1 90 ? -8.405 -2.381 17.647 1.00 89.25 90 LYS A CA 1
ATOM 684 C C . LYS A 1 90 ? -9.529 -3.390 17.423 1.00 89.25 90 LYS A C 1
ATOM 686 O O . LYS A 1 90 ? -9.285 -4.467 16.886 1.00 89.25 90 LYS A O 1
ATOM 691 N N . THR A 1 91 ? -10.758 -3.042 17.795 1.00 87.94 91 THR A N 1
ATOM 692 C CA . THR A 1 91 ? -11.928 -3.884 17.512 1.00 87.94 91 THR A CA 1
ATOM 693 C C . THR A 1 91 ? -12.187 -3.960 16.007 1.00 87.94 91 THR A C 1
ATOM 695 O O . THR A 1 91 ? -12.335 -5.052 15.465 1.00 87.94 91 THR A O 1
ATOM 698 N N . ALA A 1 92 ? -12.170 -2.818 15.315 1.00 90.12 92 ALA A N 1
ATOM 699 C CA . ALA A 1 92 ? -12.414 -2.737 13.877 1.00 90.12 92 ALA A CA 1
ATOM 700 C C . ALA A 1 92 ? -11.320 -3.400 13.015 1.00 90.12 92 ALA A C 1
ATOM 702 O O . ALA A 1 92 ? -11.624 -3.894 11.932 1.00 90.12 92 ALA A O 1
ATOM 703 N N . LEU A 1 93 ? -10.072 -3.469 13.493 1.00 93.56 93 LEU A N 1
ATOM 704 C CA . LEU A 1 93 ? -8.985 -4.207 12.830 1.00 93.56 93 LEU A CA 1
ATOM 705 C C . LEU A 1 93 ? -9.250 -5.719 12.742 1.00 93.56 93 LEU A C 1
ATOM 707 O O . LEU A 1 93 ? -8.671 -6.381 11.888 1.00 93.56 93 LEU A O 1
ATOM 711 N N . ASN A 1 94 ? -10.124 -6.257 13.598 1.00 91.12 94 ASN A N 1
ATOM 712 C CA . ASN A 1 94 ? -10.508 -7.671 13.608 1.00 91.12 94 ASN A CA 1
ATOM 713 C C . ASN A 1 94 ? -11.846 -7.935 12.882 1.00 91.12 94 ASN A C 1
ATOM 715 O O . ASN A 1 94 ? -12.402 -9.032 12.987 1.00 91.12 94 ASN A O 1
ATOM 719 N N . ASP A 1 95 ? -12.403 -6.941 12.180 1.00 91.56 95 ASP A N 1
ATOM 720 C CA . ASP A 1 95 ? -13.650 -7.097 11.428 1.00 91.56 95 ASP A CA 1
ATOM 721 C C . ASP A 1 95 ? -13.435 -7.951 10.161 1.00 91.56 95 ASP A C 1
ATOM 723 O O . ASP A 1 95 ? -12.366 -7.959 9.558 1.00 91.56 95 ASP A O 1
ATOM 727 N N . LYS A 1 96 ? -14.469 -8.669 9.713 1.00 88.38 96 LYS A N 1
ATOM 728 C CA . LYS A 1 96 ? -14.420 -9.449 8.460 1.00 88.38 96 LYS A CA 1
ATOM 729 C C . LYS A 1 96 ? -14.689 -8.590 7.222 1.00 88.38 96 LYS A C 1
ATOM 731 O O . LYS A 1 96 ? -14.485 -9.030 6.092 1.00 88.38 96 LYS A O 1
ATOM 736 N N . ASN A 1 97 ? -15.210 -7.381 7.405 1.00 90.00 97 ASN A N 1
ATOM 737 C CA . ASN A 1 97 ? -15.505 -6.448 6.334 1.00 90.00 97 ASN A CA 1
ATOM 738 C C . ASN A 1 97 ? -14.262 -5.619 5.996 1.00 90.00 97 ASN A C 1
ATOM 740 O O . ASN A 1 97 ? -13.911 -4.682 6.714 1.00 90.00 97 ASN A O 1
ATOM 744 N N . ALA A 1 98 ? -13.676 -5.891 4.830 1.00 91.38 98 ALA A N 1
ATOM 745 C CA . ALA A 1 98 ? -12.517 -5.175 4.302 1.00 91.38 98 ALA A CA 1
ATOM 746 C C . ALA A 1 98 ? -12.676 -3.644 4.301 1.00 91.38 98 ALA A C 1
ATOM 748 O O . ALA A 1 98 ? -11.706 -2.922 4.488 1.00 91.38 98 ALA A O 1
ATOM 749 N N . THR A 1 99 ? -13.896 -3.118 4.133 1.00 90.88 99 THR A N 1
ATOM 750 C CA . THR A 1 99 ? -14.126 -1.663 4.170 1.00 90.88 99 THR A CA 1
ATOM 751 C C . THR A 1 99 ? -13.923 -1.087 5.570 1.00 90.88 99 THR A C 1
ATOM 753 O O . THR A 1 99 ? -13.384 0.010 5.698 1.00 90.88 99 THR A O 1
ATOM 756 N N . ILE A 1 100 ? -14.363 -1.805 6.608 1.00 90.31 100 ILE A N 1
ATOM 757 C CA . ILE A 1 100 ? -14.186 -1.397 8.008 1.00 90.31 100 ILE A CA 1
ATOM 758 C C . ILE A 1 100 ? -12.708 -1.510 8.380 1.00 90.31 100 ILE A C 1
ATOM 760 O O . ILE A 1 100 ? -12.142 -0.554 8.904 1.00 90.31 100 ILE A O 1
ATOM 764 N N . VAL A 1 101 ? -12.075 -2.628 8.016 1.00 95.69 101 VAL A N 1
ATOM 765 C CA . VAL A 1 101 ? -10.653 -2.880 8.278 1.00 95.69 101 VAL A CA 1
ATOM 766 C C . VAL A 1 101 ? -9.769 -1.835 7.605 1.00 95.69 101 VAL A C 1
ATOM 768 O O . VAL A 1 101 ? -8.950 -1.220 8.276 1.00 95.69 101 VAL A O 1
ATOM 771 N N . SER A 1 102 ? -9.960 -1.553 6.312 1.00 94.25 102 SER A N 1
ATOM 772 C CA . SER A 1 102 ? -9.187 -0.520 5.608 1.00 94.25 102 SER A CA 1
ATOM 773 C C . SER A 1 102 ? -9.318 0.860 6.251 1.00 94.25 102 SER A C 1
ATOM 775 O O . SER A 1 102 ? -8.337 1.594 6.334 1.00 94.25 102 SER A O 1
ATOM 777 N N . GLU A 1 103 ? -10.518 1.232 6.710 1.00 90.06 103 GLU A N 1
ATOM 778 C CA . GLU A 1 103 ? -10.720 2.500 7.416 1.00 90.06 103 GLU A CA 1
ATOM 779 C C . GLU A 1 103 ? -9.979 2.488 8.763 1.00 90.06 103 GLU A C 1
ATOM 781 O O . GLU A 1 103 ? -9.252 3.432 9.054 1.00 90.06 103 GLU A O 1
ATOM 786 N N . ALA A 1 104 ? -10.073 1.396 9.529 1.00 92.62 104 ALA A N 1
ATOM 787 C CA . ALA A 1 104 ? -9.371 1.242 10.802 1.00 92.62 104 ALA A CA 1
ATOM 788 C C . ALA A 1 104 ? -7.845 1.305 10.640 1.00 92.62 104 ALA A C 1
ATOM 790 O O . ALA A 1 104 ? -7.185 2.014 11.395 1.00 92.62 104 ALA A O 1
ATOM 791 N N . VAL A 1 105 ? -7.291 0.640 9.624 1.00 95.69 105 VAL A N 1
ATOM 792 C CA . VAL A 1 105 ? -5.863 0.702 9.277 1.00 95.69 105 VAL A CA 1
ATOM 793 C C . VAL A 1 105 ? -5.445 2.126 8.898 1.00 95.69 105 VAL A C 1
ATOM 795 O O . VAL A 1 105 ? -4.415 2.616 9.350 1.00 95.69 105 VAL A O 1
ATOM 798 N N . ASN A 1 106 ? -6.248 2.854 8.118 1.00 91.25 106 ASN A N 1
ATOM 799 C CA . ASN A 1 106 ? -5.927 4.256 7.828 1.00 91.25 106 ASN A CA 1
ATOM 800 C C . ASN A 1 106 ? -5.898 5.100 9.119 1.00 91.25 106 ASN A C 1
ATOM 802 O O . ASN A 1 106 ? -5.025 5.956 9.272 1.00 91.25 106 ASN A O 1
ATOM 806 N N . CYS A 1 107 ? -6.814 4.841 10.062 1.00 88.94 107 CYS A N 1
ATOM 807 C CA . CYS A 1 107 ? -6.821 5.507 11.363 1.00 88.94 107 CYS A CA 1
ATOM 808 C C . CYS A 1 107 ? -5.556 5.200 12.175 1.00 88.94 107 CYS A C 1
ATOM 810 O O . CYS A 1 107 ? -5.042 6.116 12.813 1.00 88.94 107 CYS A O 1
ATOM 812 N N . THR A 1 108 ? -5.019 3.969 12.141 1.00 90.69 108 THR A N 1
ATOM 813 C CA . THR A 1 108 ? -3.780 3.651 12.877 1.00 90.69 108 THR A CA 1
ATOM 814 C C . THR A 1 108 ? -2.610 4.503 12.402 1.00 90.69 108 THR A C 1
ATOM 816 O O . THR A 1 108 ? -1.892 5.038 13.242 1.00 90.69 108 THR A O 1
ATOM 819 N N . GLY A 1 109 ? -2.464 4.687 11.084 1.00 88.44 109 GLY A N 1
ATOM 820 C CA . GLY A 1 109 ? -1.432 5.552 10.506 1.00 88.44 109 GLY A CA 1
ATOM 821 C C . GLY A 1 109 ? -1.650 7.035 10.813 1.00 88.44 109 GLY A C 1
ATOM 822 O O . GLY A 1 109 ? -0.724 7.730 11.225 1.00 88.44 109 GLY A O 1
ATOM 823 N N . ALA A 1 110 ? -2.886 7.527 10.672 1.00 85.94 110 ALA A N 1
ATOM 824 C CA . ALA A 1 110 ? -3.220 8.929 10.944 1.00 85.94 110 ALA A CA 1
ATOM 825 C C . ALA A 1 110 ? -2.976 9.325 12.412 1.00 85.94 110 ALA A C 1
ATOM 827 O O . ALA A 1 110 ? -2.499 10.424 12.689 1.00 85.94 110 ALA A O 1
ATOM 828 N N . LEU A 1 111 ? -3.273 8.412 13.339 1.00 83.12 111 LEU A N 1
ATOM 829 C CA . LEU A 1 111 ? -3.098 8.594 14.782 1.00 83.12 111 LEU A CA 1
ATOM 830 C C . LEU A 1 111 ? -1.711 8.157 15.282 1.00 83.12 111 LEU A C 1
ATOM 832 O O . LEU A 1 111 ? -1.439 8.278 16.475 1.00 83.12 111 LEU A O 1
ATOM 836 N N . LYS A 1 112 ? -0.849 7.634 14.396 1.00 83.88 112 LYS A N 1
ATOM 837 C CA . LYS A 1 112 ? 0.476 7.076 14.719 1.00 83.88 112 LYS A CA 1
ATOM 838 C C . LYS A 1 112 ? 0.436 6.095 15.895 1.00 83.88 112 LYS A C 1
ATOM 840 O O . LYS A 1 112 ? 1.252 6.163 16.816 1.00 83.88 112 LYS A O 1
ATOM 845 N N . ILE A 1 113 ? -0.550 5.196 15.887 1.00 84.69 113 ILE A N 1
ATOM 846 C CA . ILE A 1 113 ? -0.719 4.203 16.952 1.00 84.69 113 ILE A CA 1
ATOM 847 C C . ILE A 1 113 ? 0.443 3.211 16.877 1.00 84.69 113 ILE A C 1
ATOM 849 O O . ILE A 1 113 ? 0.560 2.441 15.925 1.00 84.69 113 ILE A O 1
ATOM 853 N N . SER A 1 114 ? 1.289 3.225 17.903 1.00 85.56 114 SER A N 1
ATOM 854 C CA . SER A 1 114 ? 2.469 2.372 17.989 1.00 85.56 114 SER A CA 1
ATOM 855 C C . SER A 1 114 ? 2.137 0.929 18.387 1.00 85.56 114 SER A C 1
ATOM 857 O O . SER A 1 114 ? 1.076 0.631 18.944 1.00 85.56 114 SER A O 1
ATOM 859 N N . GLY A 1 115 ? 3.073 0.016 18.106 1.00 87.44 115 GLY A N 1
ATOM 860 C CA . GLY A 1 115 ? 2.986 -1.390 18.517 1.00 87.44 115 GLY A CA 1
ATOM 861 C C . GLY A 1 115 ? 2.010 -2.242 17.700 1.00 87.44 115 GLY A C 1
ATOM 862 O O . GLY A 1 115 ? 1.629 -3.316 18.157 1.00 87.44 115 GLY A O 1
ATOM 863 N N . LEU A 1 116 ? 1.588 -1.770 16.523 1.00 91.88 116 LEU A N 1
ATOM 864 C CA . LEU A 1 116 ? 0.696 -2.503 15.615 1.00 91.88 116 LEU A CA 1
ATOM 865 C C . LEU A 1 116 ? 1.393 -3.024 14.353 1.00 91.88 116 LEU A C 1
ATOM 867 O O . LEU A 1 116 ? 0.780 -3.788 13.617 1.00 91.88 116 LEU A O 1
ATOM 871 N N . ASP A 1 117 ? 2.647 -2.640 14.109 1.00 94.44 117 ASP A N 1
ATOM 872 C CA . ASP A 1 117 ? 3.336 -2.892 12.839 1.00 94.44 117 ASP A CA 1
ATOM 873 C C . ASP A 1 117 ? 3.372 -4.383 12.470 1.00 94.44 117 ASP A C 1
ATOM 875 O O . ASP A 1 117 ? 2.979 -4.741 11.366 1.00 94.44 117 ASP A O 1
ATOM 879 N N . GLU A 1 118 ? 3.729 -5.266 13.409 1.00 95.88 118 GLU A N 1
ATOM 880 C CA . GLU A 1 118 ? 3.733 -6.720 13.173 1.00 95.88 118 GLU A CA 1
ATOM 881 C C . GLU A 1 118 ? 2.335 -7.252 12.825 1.00 95.88 118 GLU A C 1
ATOM 883 O O . GLU A 1 118 ? 2.164 -8.011 11.875 1.00 95.88 118 GLU A O 1
ATOM 888 N N . SER A 1 119 ? 1.299 -6.790 13.533 1.00 95.50 119 SER A N 1
ATOM 889 C CA . SER A 1 119 ? -0.084 -7.179 13.235 1.00 95.50 119 SER A CA 1
ATOM 890 C C . SER A 1 119 ? -0.544 -6.682 11.862 1.00 95.50 119 SER A C 1
ATOM 892 O O . SER A 1 119 ? -1.306 -7.370 11.185 1.00 95.50 119 SER A O 1
ATOM 894 N N . LEU A 1 120 ? -0.088 -5.501 11.435 1.00 97.38 120 LEU A N 1
ATOM 895 C CA . LEU A 1 120 ? -0.370 -4.969 10.102 1.00 97.38 120 LEU A CA 1
ATOM 896 C C . LEU A 1 120 ? 0.376 -5.756 9.014 1.00 97.38 120 LEU A C 1
ATOM 898 O O . LEU A 1 120 ? -0.210 -6.034 7.969 1.00 97.38 120 LEU A O 1
ATOM 902 N N . ILE A 1 121 ? 1.619 -6.173 9.261 1.00 97.94 121 ILE A N 1
ATOM 903 C CA . ILE A 1 121 ? 2.388 -7.032 8.346 1.00 97.94 121 ILE A CA 1
ATOM 904 C C . ILE A 1 121 ? 1.712 -8.400 8.196 1.00 97.94 121 ILE A C 1
ATOM 906 O O . ILE A 1 121 ? 1.512 -8.874 7.074 1.00 97.94 121 ILE A O 1
ATOM 910 N N . ASP A 1 122 ? 1.293 -9.019 9.299 1.00 97.31 122 ASP A N 1
ATOM 911 C CA . ASP A 1 122 ? 0.566 -10.290 9.260 1.00 97.31 122 ASP A CA 1
ATOM 912 C C . ASP A 1 122 ? -0.782 -10.149 8.544 1.00 97.31 122 ASP A C 1
ATOM 914 O O . ASP A 1 122 ? -1.156 -11.007 7.738 1.00 97.31 122 ASP A O 1
ATOM 918 N N . MET A 1 123 ? -1.495 -9.043 8.768 1.00 97.38 123 MET A N 1
ATOM 919 C CA . MET A 1 123 ? -2.728 -8.739 8.044 1.00 97.38 123 MET A CA 1
ATOM 920 C C . MET A 1 123 ? -2.476 -8.574 6.540 1.00 97.38 123 MET A C 1
ATOM 922 O O . MET A 1 123 ? -3.265 -9.074 5.740 1.00 97.38 123 MET A O 1
ATOM 926 N N . TYR A 1 124 ? -1.378 -7.924 6.142 1.00 97.75 124 TYR A N 1
ATOM 927 C CA . TYR A 1 124 ? -1.003 -7.757 4.737 1.00 97.75 124 TYR A CA 1
ATOM 928 C C . TYR A 1 124 ? -0.778 -9.110 4.056 1.00 97.75 124 TYR A C 1
ATOM 930 O O . TYR A 1 124 ? -1.332 -9.366 2.984 1.00 97.75 124 TYR A O 1
ATOM 938 N N . ARG A 1 125 ? -0.005 -9.993 4.702 1.00 96.25 125 ARG A N 1
ATOM 939 C CA . ARG A 1 125 ? 0.325 -11.334 4.191 1.00 96.25 125 ARG A CA 1
ATOM 940 C C . ARG A 1 125 ? -0.909 -12.223 4.042 1.00 96.25 125 ARG A C 1
ATOM 942 O O . ARG A 1 125 ? -0.999 -12.986 3.088 1.00 96.25 125 ARG A O 1
ATOM 949 N N . ASN A 1 126 ? -1.869 -12.102 4.957 1.00 96.69 126 ASN A N 1
ATOM 950 C CA . ASN A 1 126 ? -3.081 -12.924 4.970 1.00 96.69 126 ASN A CA 1
ATOM 951 C C . ASN A 1 126 ? -4.281 -12.276 4.262 1.00 96.69 126 ASN A C 1
ATOM 953 O O . ASN A 1 126 ? -5.369 -12.859 4.249 1.00 96.69 126 ASN A O 1
ATOM 957 N N . ALA A 1 127 ? -4.126 -11.082 3.682 1.00 96.12 127 ALA A N 1
ATOM 958 C CA . ALA A 1 127 ? -5.248 -10.330 3.129 1.00 96.12 127 ALA A CA 1
ATOM 959 C C . ALA A 1 127 ? -5.979 -11.098 2.016 1.00 96.12 127 ALA A C 1
ATOM 961 O O . ALA A 1 127 ? -7.208 -11.106 2.010 1.00 96.12 127 ALA A O 1
ATOM 962 N N . ASP A 1 128 ? -5.251 -11.793 1.134 1.00 94.31 128 ASP A N 1
ATOM 963 C CA . ASP A 1 128 ? -5.849 -12.563 0.028 1.00 94.31 128 ASP A CA 1
ATOM 964 C C . ASP A 1 128 ? -6.672 -13.759 0.525 1.00 94.31 128 ASP A C 1
ATOM 966 O O . ASP A 1 128 ? -7.665 -14.133 -0.090 1.00 94.31 128 ASP A O 1
ATOM 970 N N . LEU A 1 129 ? -6.289 -14.331 1.670 1.00 94.44 129 LEU A N 1
ATOM 971 C CA . LEU A 1 129 ? -7.003 -15.440 2.307 1.00 94.44 129 LEU A CA 1
ATOM 972 C C . LEU A 1 129 ? -8.228 -14.965 3.100 1.00 94.44 129 LEU A C 1
ATOM 974 O O . LEU A 1 129 ? -9.151 -15.739 3.344 1.00 94.44 129 LEU A O 1
ATOM 978 N N . THR A 1 130 ? -8.222 -13.703 3.534 1.00 93.62 130 THR A N 1
ATOM 979 C CA . THR A 1 130 ? -9.205 -13.169 4.487 1.00 93.62 130 THR A CA 1
ATOM 980 C C . THR A 1 130 ? -10.294 -12.343 3.802 1.00 93.62 130 THR A C 1
ATOM 982 O O . THR A 1 130 ? -11.457 -12.398 4.204 1.00 93.62 130 THR A O 1
ATOM 985 N N . TYR A 1 131 ? -9.938 -11.578 2.768 1.00 91.88 131 TYR A N 1
ATOM 986 C CA . TYR A 1 131 ? -10.795 -10.561 2.159 1.00 91.88 131 TYR A CA 1
ATOM 987 C C . TYR A 1 131 ? -10.993 -10.822 0.664 1.00 91.88 131 TYR A C 1
ATOM 989 O O . TYR A 1 131 ? -10.461 -10.102 -0.183 1.00 91.88 131 TYR A O 1
ATOM 997 N N . ASP A 1 132 ? -11.787 -11.843 0.343 1.00 88.69 132 ASP A N 1
ATOM 998 C CA . ASP A 1 132 ? -12.090 -12.230 -1.039 1.00 88.69 132 ASP A CA 1
ATOM 999 C C . ASP A 1 132 ? -12.589 -11.036 -1.881 1.00 88.69 132 ASP A C 1
ATOM 1001 O O . ASP A 1 132 ? -13.504 -10.313 -1.479 1.00 88.69 132 ASP A O 1
ATOM 1005 N N . GLY A 1 133 ? -11.929 -10.784 -3.015 1.00 87.38 133 GLY A N 1
ATOM 1006 C CA . GLY A 1 133 ? -12.192 -9.651 -3.914 1.00 87.38 133 GLY A CA 1
ATOM 1007 C C . GLY A 1 133 ? -11.853 -8.251 -3.373 1.00 87.38 133 GLY A C 1
ATOM 1008 O O . GLY A 1 133 ? -12.016 -7.268 -4.095 1.00 87.38 133 GLY A O 1
ATOM 1009 N N . TYR A 1 134 ? -11.380 -8.124 -2.126 1.00 92.31 134 TYR A N 1
ATOM 1010 C CA . TYR A 1 134 ? -11.095 -6.833 -1.476 1.00 92.31 134 TYR A CA 1
ATOM 1011 C C . TYR A 1 134 ? -9.717 -6.752 -0.800 1.00 92.31 134 TYR A C 1
ATOM 1013 O O . TYR A 1 134 ? -9.396 -5.725 -0.197 1.00 92.31 134 TYR A O 1
ATOM 1021 N N . ALA A 1 135 ? -8.895 -7.797 -0.904 1.00 94.12 135 ALA A N 1
ATOM 1022 C CA . ALA A 1 135 ? -7.571 -7.881 -0.292 1.00 94.12 135 ALA A CA 1
ATOM 1023 C C . ALA A 1 135 ? -6.655 -6.714 -0.677 1.00 94.12 135 ALA A C 1
ATOM 1025 O O . ALA A 1 135 ? -6.017 -6.112 0.185 1.00 94.12 135 ALA A O 1
ATOM 1026 N N . GLU A 1 136 ? -6.655 -6.337 -1.955 1.00 93.94 136 GLU A N 1
ATOM 1027 C CA . GLU A 1 136 ? -5.859 -5.230 -2.489 1.00 93.94 136 GLU A CA 1
ATOM 1028 C C . GLU A 1 136 ? -6.130 -3.911 -1.752 1.00 93.94 136 GLU A C 1
ATOM 1030 O O . GLU A 1 136 ? -5.209 -3.203 -1.347 1.00 93.94 136 GLU A O 1
ATOM 1035 N N . ARG A 1 137 ? -7.405 -3.609 -1.480 1.00 94.38 137 ARG A N 1
ATOM 1036 C CA . ARG A 1 137 ? -7.799 -2.411 -0.730 1.00 94.38 137 ARG A CA 1
ATOM 1037 C C . ARG A 1 137 ? -7.178 -2.402 0.666 1.00 94.38 137 ARG A C 1
ATOM 1039 O O . ARG A 1 137 ? -6.700 -1.362 1.119 1.00 94.38 137 ARG A O 1
ATOM 1046 N N . VAL A 1 138 ? -7.211 -3.540 1.357 1.00 96.88 138 VAL A N 1
ATOM 1047 C CA . VAL A 1 138 ? -6.631 -3.678 2.699 1.00 96.88 138 VAL A CA 1
ATOM 1048 C C . VAL A 1 138 ? -5.114 -3.519 2.629 1.00 96.88 138 VAL A C 1
ATOM 1050 O O . VAL A 1 138 ? -4.563 -2.710 3.373 1.00 96.88 138 VAL A O 1
ATOM 1053 N N . LYS A 1 139 ? -4.454 -4.182 1.672 1.00 97.81 139 LYS A N 1
ATOM 1054 C CA . LYS A 1 139 ? -3.009 -4.062 1.427 1.00 97.81 139 LYS A CA 1
ATOM 1055 C C . LYS A 1 139 ? -2.573 -2.616 1.181 1.00 97.81 139 LYS A C 1
ATOM 1057 O O . LYS A 1 139 ? -1.630 -2.155 1.819 1.00 97.81 139 LYS A O 1
ATOM 1062 N N . ILE A 1 140 ? -3.280 -1.875 0.325 1.00 97.12 140 ILE A N 1
ATOM 1063 C CA . ILE A 1 140 ? -2.986 -0.459 0.041 1.00 97.12 140 ILE A CA 1
ATOM 1064 C C . ILE A 1 140 ? -3.147 0.404 1.298 1.00 97.12 140 ILE A C 1
ATOM 1066 O O . ILE A 1 140 ? -2.311 1.269 1.561 1.00 97.12 140 ILE A O 1
ATOM 1070 N N . SER A 1 141 ? -4.201 0.176 2.088 1.00 96.88 141 SER A N 1
ATOM 1071 C CA . SER A 1 141 ? -4.380 0.868 3.369 1.00 96.88 141 SER A CA 1
ATOM 1072 C C . SER A 1 141 ? -3.228 0.592 4.334 1.00 96.88 141 SER A C 1
ATOM 1074 O O . SER A 1 141 ? -2.725 1.531 4.947 1.00 96.88 141 SER A O 1
ATOM 1076 N N . ILE A 1 142 ? -2.765 -0.658 4.421 1.00 98.25 142 ILE A N 1
ATOM 1077 C CA . ILE A 1 142 ? -1.620 -1.035 5.261 1.00 98.25 142 ILE A CA 1
ATOM 1078 C C . ILE A 1 142 ? -0.353 -0.325 4.786 1.00 98.25 142 ILE A C 1
ATOM 1080 O O . ILE A 1 142 ? 0.296 0.336 5.587 1.00 98.25 142 ILE A O 1
ATOM 1084 N N . ILE A 1 143 ? -0.046 -0.371 3.486 1.00 97.88 143 ILE A N 1
ATOM 1085 C CA . ILE A 1 143 ? 1.112 0.321 2.898 1.00 97.88 143 ILE A CA 1
ATOM 1086 C C . ILE A 1 143 ? 1.122 1.807 3.290 1.00 97.88 143 ILE A C 1
ATOM 1088 O O . ILE A 1 143 ? 2.146 2.332 3.723 1.00 97.88 143 ILE A O 1
ATOM 1092 N N . ARG A 1 144 ? -0.024 2.490 3.193 1.00 96.00 144 ARG A N 1
ATOM 1093 C CA . ARG A 1 144 ? -0.142 3.902 3.591 1.00 96.00 144 ARG A CA 1
ATOM 1094 C C . ARG A 1 144 ? 0.053 4.104 5.090 1.00 96.00 144 ARG A C 1
ATOM 1096 O O . ARG A 1 144 ? 0.773 5.015 5.484 1.00 96.00 144 ARG A O 1
ATOM 1103 N N . ALA A 1 145 ? -0.570 3.270 5.921 1.00 95.06 145 ALA A N 1
ATOM 1104 C CA . ALA A 1 145 ? -0.463 3.379 7.373 1.00 95.06 145 ALA A CA 1
ATOM 1105 C C . ALA A 1 145 ? 0.981 3.188 7.861 1.00 95.06 145 ALA A C 1
ATOM 1107 O O . ALA A 1 145 ? 1.462 3.989 8.661 1.00 95.06 145 ALA A O 1
ATOM 1108 N N . MET A 1 146 ? 1.695 2.201 7.314 1.00 96.06 146 MET A N 1
ATOM 1109 C CA . MET A 1 146 ? 3.109 1.958 7.622 1.00 96.06 146 MET A CA 1
ATOM 1110 C C . MET A 1 146 ? 3.972 3.170 7.236 1.00 96.06 146 MET A C 1
ATOM 1112 O O . MET A 1 146 ? 4.780 3.645 8.036 1.00 96.06 146 MET A O 1
ATOM 1116 N N . GLY A 1 147 ? 3.726 3.765 6.064 1.00 93.75 147 GLY A N 1
ATOM 1117 C CA . GLY A 1 147 ? 4.403 4.998 5.656 1.00 93.75 147 GLY A CA 1
ATOM 1118 C C . GLY A 1 147 ? 4.114 6.220 6.533 1.00 93.75 147 GLY A C 1
ATOM 1119 O O . GLY A 1 147 ? 4.922 7.141 6.566 1.00 93.75 147 GLY A O 1
ATOM 1120 N N . LEU A 1 148 ? 3.000 6.253 7.268 1.00 90.94 148 LEU A N 1
ATOM 1121 C CA . LEU A 1 148 ? 2.710 7.320 8.236 1.00 90.94 148 LEU A CA 1
ATOM 1122 C C . LEU A 1 148 ? 3.322 7.048 9.618 1.00 90.94 148 LEU A C 1
ATOM 1124 O O . LEU A 1 148 ? 3.725 7.996 10.299 1.00 90.94 148 LEU A O 1
ATOM 1128 N N . ASN A 1 149 ? 3.415 5.775 10.017 1.00 88.19 149 ASN A N 1
ATOM 1129 C CA . ASN A 1 149 ? 3.976 5.353 11.303 1.00 88.19 149 ASN A CA 1
ATOM 1130 C C . ASN A 1 149 ? 5.483 5.610 11.398 1.00 88.19 149 ASN A C 1
ATOM 1132 O O . ASN A 1 149 ? 5.944 6.085 12.436 1.00 88.19 149 ASN A O 1
ATOM 1136 N N . ARG A 1 150 ? 6.238 5.332 10.322 1.00 86.69 150 ARG A N 1
ATOM 1137 C CA . ARG A 1 150 ? 7.686 5.627 10.221 1.00 86.69 150 ARG A CA 1
ATOM 1138 C C . ARG A 1 150 ? 8.528 5.039 11.355 1.00 86.69 150 ARG A C 1
ATOM 1140 O O . ARG A 1 150 ? 9.501 5.636 11.812 1.00 86.69 150 ARG A O 1
ATOM 1147 N N . SER A 1 151 ? 8.136 3.864 11.835 1.00 91.25 151 SER A N 1
ATOM 1148 C CA . SER A 1 151 ? 9.017 3.033 12.648 1.00 91.25 151 SER A CA 1
ATOM 1149 C C . SER A 1 151 ? 10.054 2.349 11.755 1.00 91.25 151 SER A C 1
ATOM 1151 O O . SER A 1 151 ? 9.828 2.164 10.559 1.00 91.25 151 SER A O 1
ATOM 1153 N N . THR A 1 152 ? 11.165 1.892 12.337 1.00 94.19 152 THR A N 1
ATOM 1154 C CA . THR A 1 152 ? 12.159 1.088 11.607 1.00 94.19 152 THR A CA 1
ATOM 1155 C C . THR A 1 152 ? 11.527 -0.139 10.946 1.00 94.19 152 THR A C 1
ATOM 1157 O O . THR A 1 152 ? 11.826 -0.425 9.792 1.00 94.19 152 THR A O 1
ATOM 1160 N N . THR A 1 153 ? 10.610 -0.819 11.640 1.00 96.06 153 THR A N 1
ATOM 1161 C CA . THR A 1 153 ? 9.849 -1.951 11.094 1.00 96.06 153 THR A CA 1
ATOM 1162 C C . THR A 1 153 ? 8.988 -1.533 9.902 1.00 96.06 153 THR A C 1
ATOM 1164 O O . THR A 1 153 ? 8.955 -2.232 8.892 1.00 96.06 153 THR A O 1
ATOM 1167 N N . SER A 1 154 ? 8.325 -0.375 9.985 1.00 95.38 154 SER A N 1
ATOM 1168 C CA . SER A 1 154 ? 7.519 0.158 8.883 1.00 95.38 154 SER A CA 1
ATOM 1169 C C . SER A 1 154 ? 8.363 0.478 7.658 1.00 95.38 154 SER A C 1
ATOM 1171 O O . SER A 1 154 ? 8.015 0.061 6.556 1.00 95.38 154 SER A O 1
ATOM 1173 N N . ASP A 1 155 ? 9.484 1.172 7.843 1.00 95.50 155 ASP A N 1
ATOM 1174 C CA . ASP A 1 155 ? 10.362 1.546 6.736 1.00 95.50 155 ASP A CA 1
ATOM 1175 C C . ASP A 1 155 ? 10.979 0.299 6.079 1.00 95.50 155 ASP A C 1
ATOM 1177 O O . ASP A 1 155 ? 10.971 0.186 4.853 1.00 95.50 155 ASP A O 1
ATOM 1181 N N . GLN A 1 156 ? 11.425 -0.684 6.873 1.00 97.50 156 GLN A N 1
ATOM 1182 C CA . GLN A 1 156 ? 11.927 -1.970 6.368 1.00 97.50 156 GLN A CA 1
ATOM 1183 C C . GLN A 1 156 ? 10.868 -2.744 5.581 1.00 97.50 156 GLN A C 1
ATOM 1185 O O . GLN A 1 156 ? 11.176 -3.304 4.532 1.00 97.50 156 GLN A O 1
ATOM 1190 N N . PHE A 1 157 ? 9.622 -2.746 6.051 1.00 97.88 157 PHE A N 1
ATOM 1191 C CA . PHE A 1 157 ? 8.520 -3.382 5.340 1.00 97.88 157 PHE A CA 1
ATOM 1192 C C . PHE A 1 157 ? 8.221 -2.693 3.999 1.00 97.88 157 PHE A C 1
ATOM 1194 O O . PHE A 1 157 ? 8.040 -3.362 2.986 1.00 97.88 157 PHE A O 1
ATOM 1201 N N . ILE A 1 158 ? 8.211 -1.357 3.948 1.00 98.06 158 ILE A N 1
ATOM 1202 C CA . ILE A 1 158 ? 8.026 -0.623 2.684 1.00 98.06 158 ILE A CA 1
ATOM 1203 C C . ILE A 1 158 ? 9.179 -0.896 1.709 1.00 98.06 158 ILE A C 1
ATOM 1205 O O . ILE A 1 158 ? 8.933 -1.073 0.514 1.00 98.06 158 ILE A O 1
ATOM 1209 N N . ILE A 1 159 ? 10.416 -0.971 2.210 1.00 98.00 159 ILE A N 1
ATOM 1210 C CA . ILE A 1 159 ? 11.592 -1.345 1.415 1.00 98.00 159 ILE A CA 1
ATOM 1211 C C . ILE A 1 159 ? 11.423 -2.753 0.833 1.00 98.00 159 ILE A C 1
ATOM 1213 O O . ILE A 1 159 ? 11.540 -2.909 -0.382 1.00 98.00 159 ILE A O 1
ATOM 1217 N N . SER A 1 160 ? 11.080 -3.752 1.654 1.00 98.12 160 SER A N 1
ATOM 1218 C CA . SER A 1 160 ? 10.928 -5.132 1.174 1.00 98.12 160 SER A CA 1
ATOM 1219 C C . SER A 1 160 ? 9.827 -5.243 0.119 1.00 98.12 160 SER A C 1
ATOM 1221 O O . SER A 1 160 ? 10.014 -5.889 -0.909 1.00 98.12 160 SER A O 1
ATOM 1223 N N . LEU A 1 161 ? 8.703 -4.541 0.311 1.00 97.88 161 LEU A N 1
ATOM 1224 C CA . LEU A 1 161 ? 7.635 -4.491 -0.688 1.00 97.88 161 LEU A CA 1
ATOM 1225 C C . LEU A 1 161 ? 8.091 -3.862 -2.012 1.00 97.88 161 LEU A C 1
ATOM 1227 O O . LEU A 1 161 ? 7.669 -4.313 -3.078 1.00 97.88 161 LEU A O 1
ATOM 1231 N N . LEU A 1 162 ? 8.930 -2.823 -1.971 1.00 97.44 162 LEU A N 1
ATOM 1232 C CA . LEU A 1 162 ? 9.464 -2.197 -3.182 1.00 97.44 162 LEU A CA 1
ATOM 1233 C C . LEU A 1 162 ? 10.411 -3.146 -3.936 1.00 97.44 162 LEU A C 1
ATOM 1235 O O . LEU A 1 162 ? 10.350 -3.219 -5.164 1.00 97.44 162 LEU A O 1
ATOM 1239 N N . GLU A 1 163 ? 11.256 -3.887 -3.218 1.00 96.69 163 GLU A N 1
ATOM 1240 C CA . GLU A 1 163 ? 12.200 -4.859 -3.791 1.00 96.69 163 GLU A CA 1
ATOM 1241 C C . GLU A 1 163 ? 11.481 -6.059 -4.436 1.00 96.69 163 GLU A C 1
ATOM 1243 O O . GLU A 1 163 ? 11.791 -6.457 -5.571 1.00 96.69 163 GLU A O 1
ATOM 1248 N N . GLU A 1 164 ? 10.475 -6.592 -3.739 1.00 95.75 164 GLU A N 1
ATOM 1249 C CA . GLU A 1 164 ? 9.643 -7.720 -4.177 1.00 95.75 164 GLU A CA 1
ATOM 1250 C C . GLU A 1 164 ? 8.638 -7.336 -5.273 1.00 95.75 164 GLU A C 1
ATOM 1252 O O . GLU A 1 164 ? 8.126 -8.207 -5.980 1.00 95.75 164 GLU A O 1
ATOM 1257 N N . SER A 1 165 ? 8.374 -6.039 -5.457 1.00 94.94 165 SER A N 1
ATOM 1258 C CA . SER A 1 165 ? 7.397 -5.549 -6.424 1.00 94.94 165 SER A CA 1
ATOM 1259 C C . SER A 1 165 ? 7.678 -6.034 -7.849 1.00 94.94 165 SER A C 1
ATOM 1261 O O . SER A 1 165 ? 8.827 -6.091 -8.309 1.00 94.94 165 SER A O 1
ATOM 1263 N N . ASN A 1 166 ? 6.594 -6.312 -8.579 1.00 91.50 166 ASN A N 1
ATOM 1264 C CA . ASN A 1 166 ? 6.596 -6.668 -9.998 1.00 91.50 166 ASN A CA 1
ATOM 1265 C C . ASN A 1 166 ? 6.222 -5.499 -10.929 1.00 91.50 166 ASN A C 1
ATOM 1267 O O . ASN A 1 166 ? 6.117 -5.705 -12.142 1.00 91.50 166 ASN A O 1
ATOM 1271 N N . GLY A 1 167 ? 6.088 -4.284 -10.379 1.00 90.62 167 GLY A N 1
ATOM 1272 C CA . GLY A 1 167 ? 5.758 -3.070 -11.132 1.00 90.62 167 GLY A CA 1
ATOM 1273 C C . GLY A 1 167 ? 4.266 -2.916 -11.444 1.00 90.62 167 GLY A C 1
ATOM 1274 O O . GLY A 1 167 ? 3.924 -2.221 -12.396 1.00 90.62 167 GLY A O 1
ATOM 1275 N N . ASP A 1 168 ? 3.409 -3.571 -10.663 1.00 90.75 168 ASP A N 1
ATOM 1276 C CA . ASP A 1 168 ? 1.945 -3.545 -10.743 1.00 90.75 168 ASP A CA 1
ATOM 1277 C C . ASP A 1 168 ? 1.323 -2.354 -9.979 1.00 90.75 168 ASP A C 1
ATOM 1279 O O . ASP A 1 168 ? 2.013 -1.453 -9.493 1.00 90.75 168 ASP A O 1
ATOM 1283 N N . HIS A 1 169 ? 0.000 -2.353 -9.838 1.00 88.25 169 HIS A N 1
ATOM 1284 C CA . HIS A 1 169 ? -0.755 -1.320 -9.129 1.00 88.25 169 HIS A CA 1
ATOM 1285 C C . HIS A 1 169 ? -0.380 -1.205 -7.637 1.00 88.25 169 HIS A C 1
ATOM 1287 O O . HIS A 1 169 ? -0.463 -0.115 -7.058 1.00 88.25 169 HIS A O 1
ATOM 1293 N N . ILE A 1 170 ? 0.080 -2.291 -6.999 1.00 94.38 170 ILE A N 1
ATOM 1294 C CA . ILE A 1 170 ? 0.624 -2.237 -5.634 1.00 94.38 170 ILE A CA 1
ATOM 1295 C C . ILE A 1 170 ? 1.931 -1.437 -5.626 1.00 94.38 170 ILE A C 1
ATOM 1297 O O . ILE A 1 170 ? 2.135 -0.632 -4.714 1.00 94.38 170 ILE A O 1
ATOM 1301 N N . ALA A 1 171 ? 2.771 -1.566 -6.660 1.00 96.81 171 ALA A N 1
ATOM 1302 C CA . ALA A 1 171 ? 3.962 -0.728 -6.831 1.00 96.81 171 ALA A CA 1
ATOM 1303 C C . ALA A 1 171 ? 3.613 0.765 -6.826 1.00 96.81 171 ALA A C 1
ATOM 1305 O O . ALA A 1 171 ? 4.267 1.550 -6.140 1.00 96.81 171 ALA A O 1
ATOM 1306 N N . THR A 1 172 ? 2.537 1.160 -7.515 1.00 96.44 172 THR A N 1
ATOM 1307 C CA . THR A 1 172 ? 2.066 2.551 -7.499 1.00 96.44 172 THR A CA 1
ATOM 1308 C C . THR A 1 172 ? 1.725 3.006 -6.080 1.00 96.44 172 THR A C 1
ATOM 1310 O O . THR A 1 172 ? 2.113 4.102 -5.679 1.00 96.44 172 THR A O 1
ATOM 1313 N N . ALA A 1 173 ? 1.039 2.175 -5.290 1.00 96.25 173 ALA A N 1
ATOM 1314 C CA . ALA A 1 173 ? 0.716 2.508 -3.904 1.00 96.25 173 ALA A CA 1
ATOM 1315 C C . ALA A 1 173 ? 1.973 2.672 -3.032 1.00 96.25 173 ALA A C 1
ATOM 1317 O O . ALA A 1 173 ? 2.050 3.631 -2.265 1.00 96.25 173 ALA A O 1
ATOM 1318 N N . ILE A 1 174 ? 2.963 1.787 -3.184 1.00 98.25 174 ILE A N 1
ATOM 1319 C CA . ILE A 1 174 ? 4.253 1.866 -2.479 1.00 98.25 174 ILE A CA 1
ATOM 1320 C C . ILE A 1 174 ? 4.973 3.171 -2.836 1.00 98.25 174 ILE A C 1
ATOM 1322 O O . ILE A 1 174 ? 5.363 3.928 -1.947 1.00 98.25 174 ILE A O 1
ATOM 1326 N N . LEU A 1 175 ? 5.093 3.476 -4.131 1.00 98.25 175 LEU A N 1
ATOM 1327 C CA . LEU A 1 175 ? 5.757 4.686 -4.616 1.00 98.25 175 LEU A CA 1
ATOM 1328 C C . LEU A 1 175 ? 5.052 5.960 -4.133 1.00 98.25 175 LEU A C 1
ATOM 1330 O O . LEU A 1 175 ? 5.711 6.894 -3.686 1.00 98.25 175 LEU A O 1
ATOM 1334 N N . GLN A 1 176 ? 3.718 6.003 -4.155 1.00 96.62 176 GLN A N 1
ATOM 1335 C CA . GLN A 1 176 ? 2.962 7.143 -3.621 1.00 96.62 176 GLN A CA 1
ATOM 1336 C C . GLN A 1 176 ? 3.163 7.313 -2.111 1.00 96.62 176 GLN A C 1
ATOM 1338 O O . GLN A 1 176 ? 3.273 8.441 -1.633 1.00 96.62 176 GLN A O 1
ATOM 1343 N N . THR A 1 177 ? 3.265 6.217 -1.360 1.00 96.00 177 THR A N 1
ATOM 1344 C CA . THR A 1 177 ? 3.622 6.281 0.059 1.00 96.00 177 THR A CA 1
ATOM 1345 C C . THR A 1 177 ? 5.026 6.860 0.246 1.00 96.00 177 THR A C 1
ATOM 1347 O O . THR A 1 177 ? 5.186 7.795 1.024 1.00 96.00 177 THR A O 1
ATOM 1350 N N . ILE A 1 178 ? 6.027 6.392 -0.506 1.00 96.81 178 ILE A N 1
ATOM 1351 C CA . ILE A 1 178 ? 7.402 6.929 -0.451 1.00 96.81 178 ILE A CA 1
ATOM 1352 C C . ILE A 1 178 ? 7.443 8.415 -0.846 1.00 96.81 178 ILE A C 1
ATOM 1354 O O . ILE A 1 178 ? 8.163 9.214 -0.251 1.00 96.81 178 ILE A O 1
ATOM 1358 N N . ARG A 1 179 ? 6.634 8.830 -1.824 1.00 96.00 179 ARG A N 1
ATOM 1359 C CA . ARG A 1 179 ? 6.495 10.246 -2.184 1.00 96.00 179 ARG A CA 1
ATOM 1360 C C . ARG A 1 179 ? 6.044 11.086 -0.990 1.00 96.00 179 ARG A C 1
ATOM 1362 O O . ARG A 1 179 ? 6.623 12.132 -0.726 1.00 96.00 179 ARG A O 1
ATOM 1369 N N . GLN A 1 180 ? 5.027 10.621 -0.265 1.00 92.25 180 GLN A N 1
ATOM 1370 C CA . GLN A 1 180 ? 4.473 11.333 0.891 1.00 92.25 180 GLN A CA 1
ATOM 1371 C C . GLN A 1 180 ? 5.455 11.419 2.062 1.00 92.25 180 GLN A C 1
ATOM 1373 O O . GLN A 1 180 ? 5.408 12.382 2.827 1.00 92.25 180 GLN A O 1
ATOM 1378 N N . THR A 1 181 ? 6.336 10.427 2.216 1.00 89.94 181 THR A N 1
ATOM 1379 C CA . THR A 1 181 ? 7.350 10.441 3.274 1.00 89.94 181 THR A CA 1
ATOM 1380 C C . THR A 1 181 ? 8.470 11.437 3.007 1.00 89.94 181 THR A C 1
ATOM 1382 O O . THR A 1 181 ? 9.034 11.953 3.975 1.00 89.94 181 THR A O 1
ATOM 1385 N N . ALA A 1 182 ? 8.779 11.690 1.729 1.00 91.00 182 ALA A N 1
ATOM 1386 C CA . ALA A 1 182 ? 9.876 12.536 1.262 1.00 91.00 182 ALA A CA 1
ATOM 1387 C C . ALA A 1 182 ? 11.220 12.236 1.964 1.00 91.00 182 ALA A C 1
ATOM 1389 O O . ALA A 1 182 ? 12.009 13.143 2.227 1.00 91.00 182 ALA A O 1
ATOM 1390 N N . ASP A 1 183 ? 11.463 10.966 2.314 1.00 92.50 183 ASP A N 1
ATOM 1391 C CA . ASP A 1 183 ? 12.642 10.553 3.080 1.00 92.50 183 ASP A CA 1
ATOM 1392 C C . ASP A 1 183 ? 13.801 10.119 2.159 1.00 92.50 183 ASP A C 1
ATOM 1394 O O . ASP A 1 183 ? 13.634 9.178 1.372 1.00 92.50 183 ASP A O 1
ATOM 1398 N N . PRO A 1 184 ? 14.995 10.737 2.286 1.00 95.06 184 PRO A N 1
ATOM 1399 C CA . PRO A 1 184 ? 16.220 10.309 1.610 1.00 95.06 184 PRO A CA 1
ATOM 1400 C C . PRO A 1 184 ? 16.584 8.826 1.757 1.00 95.06 184 PRO A C 1
ATOM 1402 O O . PRO A 1 184 ? 17.257 8.295 0.870 1.00 95.06 184 PRO A O 1
ATOM 1405 N N . LEU A 1 185 ? 16.131 8.143 2.817 1.00 95.50 185 LEU A N 1
ATOM 1406 C CA . LEU A 1 185 ? 16.323 6.700 3.017 1.00 95.50 185 LEU A CA 1
ATOM 1407 C C . LEU A 1 185 ? 15.945 5.881 1.774 1.00 95.50 185 LEU A C 1
ATOM 1409 O O . LEU A 1 185 ? 16.623 4.908 1.446 1.00 95.50 185 LEU A O 1
ATOM 1413 N N . PHE A 1 186 ? 14.888 6.281 1.064 1.00 96.88 186 PHE A N 1
ATOM 1414 C CA . PHE A 1 186 ? 14.359 5.510 -0.059 1.00 96.88 186 PHE A CA 1
ATOM 1415 C C . PHE A 1 186 ? 15.118 5.722 -1.379 1.00 96.88 186 PHE A C 1
ATOM 1417 O O . PHE A 1 186 ? 14.899 4.961 -2.319 1.00 96.88 186 PHE A O 1
ATOM 1424 N N . ILE A 1 187 ? 16.032 6.700 -1.480 1.00 97.19 187 ILE A N 1
ATOM 1425 C CA . ILE A 1 187 ? 16.697 7.061 -2.751 1.00 97.19 187 ILE A CA 1
ATOM 1426 C C . ILE A 1 187 ? 17.423 5.865 -3.381 1.00 97.19 187 ILE A C 1
ATOM 1428 O O . ILE A 1 187 ? 17.279 5.610 -4.578 1.00 97.19 187 ILE A O 1
ATOM 1432 N N . SER A 1 188 ? 18.218 5.124 -2.604 1.00 97.69 188 SER A N 1
ATOM 1433 C CA . SER A 1 188 ? 18.971 3.977 -3.132 1.00 97.69 188 SER A CA 1
ATOM 1434 C C . SER A 1 188 ? 18.050 2.855 -3.616 1.00 97.69 188 SER A C 1
ATOM 1436 O O . SER A 1 188 ? 18.367 2.192 -4.603 1.00 97.69 188 SER A O 1
ATOM 1438 N N . TYR A 1 189 ? 16.902 2.661 -2.966 1.00 97.88 189 TYR A N 1
ATOM 1439 C CA . TYR A 1 189 ? 15.921 1.638 -3.326 1.00 97.88 189 TYR A CA 1
ATOM 1440 C C . TYR A 1 189 ? 15.084 2.042 -4.546 1.00 97.88 189 TYR A C 1
ATOM 1442 O O . TYR A 1 189 ? 14.834 1.211 -5.415 1.00 97.88 189 TYR A O 1
ATOM 1450 N N . LEU A 1 190 ? 14.741 3.328 -4.688 1.00 98.19 190 LEU A N 1
ATOM 1451 C CA . LEU A 1 190 ? 14.095 3.867 -5.893 1.00 98.19 190 LEU A CA 1
ATOM 1452 C C . LEU A 1 190 ? 14.973 3.662 -7.136 1.00 98.19 190 LEU A C 1
ATOM 1454 O O . LEU A 1 190 ? 14.479 3.221 -8.174 1.00 98.19 190 LEU A O 1
ATOM 1458 N N . LYS A 1 191 ? 16.288 3.895 -7.021 1.00 97.75 191 LYS A N 1
ATOM 1459 C CA . LYS A 1 191 ? 17.252 3.631 -8.105 1.00 97.75 191 LYS A CA 1
ATOM 1460 C C . LYS A 1 191 ? 17.302 2.154 -8.497 1.00 97.75 191 LYS A C 1
ATOM 1462 O O . LYS A 1 191 ? 17.330 1.835 -9.684 1.00 97.75 191 LYS A O 1
ATOM 1467 N N . GLN A 1 192 ? 17.298 1.255 -7.514 1.00 97.12 192 GLN A N 1
ATOM 1468 C CA . GLN A 1 192 ? 17.292 -0.191 -7.761 1.00 97.12 192 GLN A CA 1
ATOM 1469 C C . GLN A 1 192 ? 15.995 -0.646 -8.438 1.00 97.12 192 GLN A C 1
ATOM 1471 O O . GLN A 1 192 ? 16.052 -1.351 -9.447 1.00 97.12 192 GLN A O 1
ATOM 1476 N N . PHE A 1 193 ? 14.843 -0.188 -7.937 1.00 97.81 193 PHE A N 1
ATOM 1477 C CA . PHE A 1 193 ? 13.535 -0.438 -8.543 1.00 97.81 193 PHE A CA 1
ATOM 1478 C C . PHE A 1 193 ? 13.516 0.001 -10.011 1.00 97.81 193 PHE A C 1
ATOM 1480 O O . PHE A 1 193 ? 13.152 -0.777 -10.892 1.00 97.81 193 PHE A O 1
ATOM 1487 N N . ARG A 1 194 ? 13.975 1.224 -10.295 1.00 97.38 194 ARG A N 1
ATOM 1488 C CA . ARG A 1 194 ? 14.057 1.740 -11.664 1.00 97.38 194 ARG A CA 1
ATOM 1489 C C . ARG A 1 194 ? 14.949 0.890 -12.551 1.00 97.38 194 ARG A C 1
ATOM 1491 O O . ARG A 1 194 ? 14.478 0.441 -13.584 1.00 97.38 194 ARG A O 1
ATOM 1498 N N . SER A 1 195 ? 16.183 0.615 -12.133 1.00 97.00 195 SER A N 1
ATOM 1499 C CA . SER A 1 195 ? 17.134 -0.184 -12.919 1.00 97.00 195 SER A CA 1
ATOM 1500 C C . SER A 1 195 ? 16.556 -1.557 -13.302 1.00 97.00 195 SER A C 1
ATOM 1502 O O . SER A 1 195 ? 16.596 -1.952 -14.470 1.00 97.00 195 SER A O 1
ATOM 1504 N N . LYS A 1 196 ? 15.906 -2.240 -12.345 1.00 95.38 196 LYS A N 1
ATOM 1505 C CA . LYS A 1 196 ? 15.208 -3.522 -12.562 1.00 95.38 196 LYS A CA 1
ATOM 1506 C C . LYS A 1 196 ? 14.164 -3.429 -13.682 1.00 95.38 196 LYS A C 1
ATOM 1508 O O . LYS A 1 196 ? 14.079 -4.324 -14.524 1.00 95.38 196 LYS A O 1
ATOM 1513 N N . PHE A 1 197 ? 13.359 -2.369 -13.696 1.00 97.25 197 PHE A N 1
ATOM 1514 C CA . PHE A 1 197 ? 12.237 -2.236 -14.627 1.00 97.25 197 PHE A CA 1
ATOM 1515 C C . PHE A 1 197 ? 12.574 -1.515 -15.933 1.00 97.25 197 PHE A C 1
ATOM 1517 O O . PHE A 1 197 ? 11.977 -1.842 -16.955 1.00 97.25 197 PHE A O 1
ATOM 1524 N N . GLU A 1 198 ? 13.554 -0.614 -15.947 1.00 97.12 198 GLU A N 1
ATOM 1525 C CA . GLU A 1 198 ? 14.105 -0.010 -17.165 1.00 97.12 198 GLU A CA 1
ATOM 1526 C C . GLU A 1 198 ? 14.677 -1.100 -18.082 1.00 97.12 198 GLU A C 1
ATOM 1528 O O . GLU A 1 198 ? 14.354 -1.122 -19.272 1.00 97.12 198 GLU A O 1
ATOM 1533 N N . GLN A 1 199 ? 15.414 -2.071 -17.524 1.00 94.62 199 GLN A N 1
ATOM 1534 C CA . GLN A 1 199 ? 15.882 -3.238 -18.279 1.00 94.62 199 GLN A CA 1
ATOM 1535 C C . GLN A 1 199 ? 14.711 -4.070 -18.820 1.00 94.62 199 GLN A C 1
ATOM 1537 O O . GLN A 1 199 ? 14.677 -4.403 -20.002 1.00 94.62 199 GLN A O 1
ATOM 1542 N N . LYS A 1 200 ? 13.703 -4.352 -17.986 1.00 94.75 200 LYS A N 1
ATOM 1543 C CA . LYS A 1 200 ? 12.521 -5.124 -18.402 1.00 94.75 200 LYS A CA 1
ATOM 1544 C C . LYS A 1 200 ? 11.748 -4.440 -19.540 1.00 94.75 200 LYS A C 1
ATOM 1546 O O . LYS A 1 200 ? 11.326 -5.100 -20.486 1.00 94.75 200 LYS A O 1
ATOM 1551 N N . ILE A 1 201 ? 11.574 -3.117 -19.473 1.00 96.62 201 ILE A N 1
AT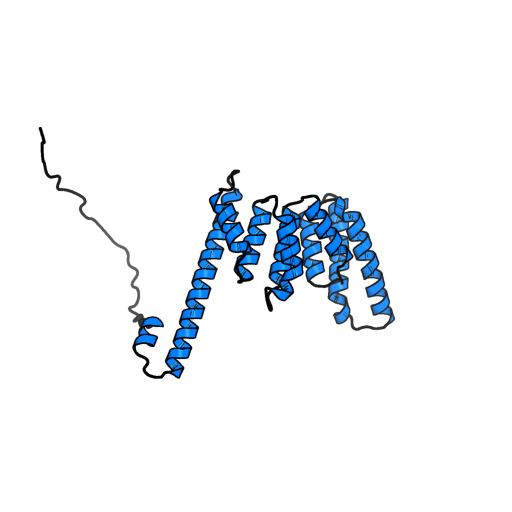OM 1552 C CA . ILE A 1 201 ? 10.944 -2.318 -20.538 1.00 96.62 201 ILE A CA 1
ATOM 1553 C C . ILE A 1 201 ? 11.803 -2.339 -21.805 1.00 96.62 201 ILE A C 1
ATOM 1555 O O . ILE A 1 201 ? 11.264 -2.458 -22.906 1.00 96.62 201 ILE A O 1
ATOM 1559 N N . HIS A 1 202 ? 13.125 -2.223 -21.670 1.00 96.44 202 HIS A N 1
ATOM 1560 C CA . HIS A 1 202 ? 14.049 -2.311 -22.797 1.00 96.44 202 HIS A CA 1
ATOM 1561 C C . HIS A 1 202 ? 13.912 -3.654 -23.531 1.00 96.44 202 HIS A C 1
ATOM 1563 O O . HIS A 1 202 ? 13.730 -3.667 -24.752 1.00 96.44 202 HIS A O 1
ATOM 1569 N N . ASP A 1 203 ? 13.874 -4.762 -22.789 1.00 95.88 203 ASP A N 1
ATOM 1570 C CA . ASP A 1 203 ? 13.679 -6.102 -23.345 1.00 95.88 203 ASP A CA 1
ATOM 1571 C C . ASP A 1 203 ? 12.317 -6.230 -24.049 1.00 95.88 203 ASP A C 1
ATOM 1573 O O . ASP A 1 203 ? 12.230 -6.795 -25.142 1.00 95.88 203 ASP A O 1
ATOM 1577 N N . TYR A 1 204 ? 11.243 -5.667 -23.482 1.00 96.31 204 TYR A N 1
ATOM 1578 C CA . TYR A 1 204 ? 9.932 -5.639 -24.139 1.0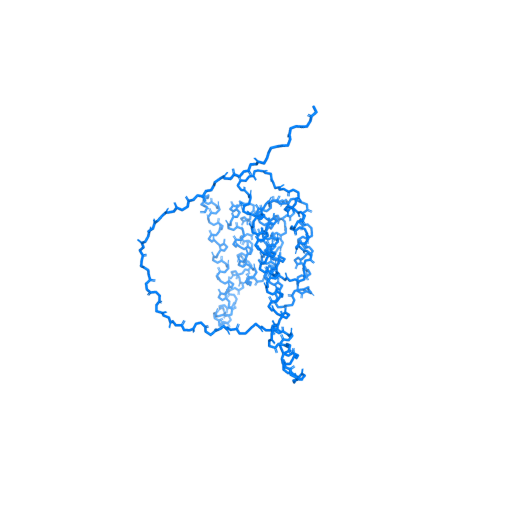0 96.31 204 TYR A CA 1
ATOM 1579 C C . TYR A 1 204 ? 9.943 -4.869 -25.462 1.00 96.31 204 TYR A C 1
ATOM 1581 O O . TYR A 1 204 ? 9.363 -5.342 -26.445 1.00 96.31 204 TYR A O 1
ATOM 1589 N N . LYS A 1 205 ? 10.625 -3.718 -25.507 1.00 95.88 205 LYS A N 1
ATOM 1590 C CA . LYS A 1 205 ? 10.749 -2.892 -26.717 1.00 95.88 205 LYS A CA 1
ATOM 1591 C C . LYS A 1 205 ? 11.510 -3.632 -27.821 1.00 95.88 205 LYS A C 1
ATOM 1593 O O . LYS A 1 205 ? 11.043 -3.647 -28.957 1.00 95.88 205 LYS A O 1
ATOM 1598 N N . ILE A 1 206 ? 12.621 -4.302 -27.498 1.00 97.38 206 ILE A N 1
ATOM 1599 C CA . ILE A 1 206 ? 13.396 -5.100 -28.471 1.00 97.38 206 ILE A CA 1
ATOM 1600 C C . ILE A 1 206 ? 12.570 -6.265 -29.028 1.00 97.38 206 ILE A C 1
ATOM 1602 O O . ILE A 1 206 ? 12.630 -6.558 -30.221 1.00 97.38 206 ILE A O 1
ATOM 1606 N N . ASN A 1 207 ? 11.766 -6.907 -28.180 1.00 97.06 207 ASN A N 1
ATOM 1607 C CA . ASN A 1 207 ? 10.932 -8.043 -28.569 1.00 97.06 207 ASN A CA 1
ATOM 1608 C C . ASN A 1 207 ? 9.598 -7.640 -29.227 1.00 97.06 207 ASN A C 1
ATOM 1610 O O . ASN A 1 207 ? 8.748 -8.502 -29.442 1.00 97.06 207 ASN A O 1
ATOM 1614 N N . ASN A 1 208 ? 9.398 -6.356 -29.560 1.00 95.94 208 ASN A N 1
ATOM 1615 C CA . ASN A 1 208 ? 8.164 -5.823 -30.155 1.00 95.94 208 ASN A CA 1
ATOM 1616 C C . ASN A 1 208 ? 6.892 -6.188 -29.363 1.00 95.94 208 ASN A C 1
ATOM 1618 O O . ASN A 1 208 ? 5.821 -6.407 -29.936 1.00 95.94 208 ASN A O 1
ATOM 1622 N N . VAL A 1 209 ? 7.002 -6.271 -28.034 1.00 96.62 209 VAL A N 1
ATOM 1623 C CA . VAL A 1 209 ? 5.852 -6.508 -27.159 1.00 96.62 209 VAL A CA 1
ATOM 1624 C C . VAL A 1 209 ? 4.938 -5.284 -27.199 1.00 96.62 209 VAL A C 1
ATOM 1626 O O . VAL A 1 209 ? 5.404 -4.147 -27.208 1.00 96.62 209 VAL A O 1
ATOM 1629 N N . ASN A 1 210 ? 3.623 -5.513 -27.233 1.00 95.25 210 ASN A N 1
ATOM 1630 C CA . ASN A 1 210 ? 2.640 -4.433 -27.284 1.00 95.25 210 ASN A CA 1
ATOM 1631 C C . ASN A 1 210 ? 2.836 -3.468 -26.090 1.00 95.25 210 ASN A C 1
ATOM 1633 O O . ASN A 1 210 ? 2.811 -3.940 -24.951 1.00 95.25 210 ASN A O 1
ATOM 1637 N N . PRO A 1 211 ? 2.968 -2.144 -26.312 1.00 94.38 211 PRO A N 1
ATOM 1638 C CA . PRO A 1 211 ? 3.174 -1.156 -25.251 1.00 94.38 211 PRO A CA 1
ATOM 1639 C C . PRO A 1 211 ? 2.170 -1.196 -24.099 1.00 94.38 211 PRO A C 1
ATOM 1641 O O . PRO A 1 211 ? 2.536 -0.907 -22.965 1.00 94.38 211 PRO A O 1
ATOM 1644 N N . ILE A 1 212 ? 0.929 -1.620 -24.356 1.00 94.62 212 ILE A N 1
ATOM 1645 C CA . ILE A 1 212 ? -0.105 -1.778 -23.319 1.00 94.62 212 ILE A CA 1
ATOM 1646 C C . ILE A 1 212 ? 0.331 -2.771 -22.225 1.00 94.62 212 ILE A C 1
ATOM 1648 O O . ILE A 1 212 ? -0.073 -2.638 -21.075 1.00 94.62 212 ILE A O 1
ATOM 1652 N N . ILE A 1 213 ? 1.179 -3.750 -22.557 1.00 91.00 213 ILE A N 1
ATOM 1653 C CA . ILE A 1 213 ? 1.635 -4.789 -21.619 1.00 91.00 213 ILE A CA 1
ATOM 1654 C C . ILE A 1 213 ? 2.618 -4.225 -20.584 1.00 91.00 213 ILE A C 1
ATOM 1656 O O . ILE A 1 213 ? 2.685 -4.736 -19.469 1.00 91.00 213 ILE A O 1
ATOM 1660 N N . TYR A 1 214 ? 3.380 -3.184 -20.929 1.00 94.19 214 TYR A N 1
ATOM 1661 C CA . TYR A 1 214 ? 4.404 -2.620 -20.045 1.00 94.19 214 TYR A CA 1
ATOM 1662 C C . TYR A 1 214 ? 4.164 -1.156 -19.664 1.00 94.19 214 TYR A C 1
ATOM 1664 O O . TYR A 1 214 ? 4.965 -0.598 -18.916 1.00 94.19 214 TYR A O 1
ATOM 1672 N N . SER A 1 215 ? 3.074 -0.533 -20.119 1.00 95.12 215 SER A N 1
ATOM 1673 C CA . SER A 1 215 ? 2.780 0.881 -19.852 1.00 95.12 215 SER A CA 1
ATOM 1674 C C . SER A 1 215 ? 2.637 1.195 -18.363 1.00 95.12 215 SER A C 1
ATOM 1676 O O . SER A 1 215 ? 3.045 2.264 -17.919 1.00 95.12 215 SER A O 1
ATOM 1678 N N . GLU A 1 216 ? 2.086 0.267 -17.575 1.00 94.94 216 GLU A N 1
ATOM 1679 C CA . GLU A 1 216 ? 1.982 0.427 -16.118 1.00 94.94 216 GLU A CA 1
ATOM 1680 C C . GLU A 1 216 ? 3.367 0.425 -15.455 1.00 94.94 216 GLU A C 1
ATOM 1682 O O . GLU A 1 216 ? 3.683 1.310 -14.660 1.00 94.94 216 GLU A O 1
ATOM 1687 N N . ILE A 1 217 ? 4.236 -0.503 -15.866 1.00 96.25 217 ILE A N 1
ATOM 1688 C CA . ILE A 1 217 ? 5.625 -0.577 -15.402 1.00 96.25 217 ILE A CA 1
ATOM 1689 C C . ILE A 1 217 ? 6.380 0.702 -15.794 1.00 96.25 217 ILE A C 1
ATOM 1691 O O . ILE A 1 217 ? 7.068 1.286 -14.961 1.00 96.25 217 ILE A O 1
ATOM 1695 N N . GLU A 1 218 ? 6.223 1.174 -17.033 1.00 97.06 218 GLU A N 1
ATOM 1696 C CA . GLU A 1 218 ? 6.835 2.420 -17.517 1.00 97.06 218 GLU A CA 1
ATOM 1697 C C . GLU A 1 218 ? 6.346 3.640 -16.722 1.00 97.06 218 GLU A C 1
ATOM 1699 O O . GLU A 1 218 ? 7.156 4.473 -16.311 1.00 97.06 218 GLU A O 1
ATOM 1704 N N . SER A 1 219 ? 5.049 3.713 -16.402 1.00 97.75 219 SER A N 1
ATOM 1705 C CA . SER A 1 219 ? 4.511 4.756 -15.521 1.00 97.75 219 SER A CA 1
ATOM 1706 C C . SER A 1 219 ? 5.117 4.694 -14.118 1.00 97.75 219 SER A C 1
ATOM 1708 O O . SER A 1 219 ? 5.439 5.736 -13.548 1.00 97.75 219 SER A O 1
ATOM 1710 N N . ASN A 1 220 ? 5.293 3.496 -13.558 1.00 98.06 220 ASN A N 1
ATOM 1711 C CA . ASN A 1 220 ? 5.879 3.310 -12.232 1.00 98.06 220 ASN A CA 1
ATOM 1712 C C . ASN A 1 220 ? 7.379 3.660 -12.205 1.00 98.06 220 ASN A C 1
ATOM 1714 O O . ASN A 1 220 ? 7.850 4.248 -11.232 1.00 98.06 220 ASN A O 1
ATOM 1718 N N . VAL A 1 221 ? 8.126 3.380 -13.278 1.00 98.25 221 VAL A N 1
ATOM 1719 C CA . VAL A 1 221 ? 9.526 3.821 -13.432 1.00 98.25 221 VAL A CA 1
ATOM 1720 C C . VAL A 1 221 ? 9.623 5.347 -13.459 1.00 98.25 221 VAL A C 1
ATOM 1722 O O . VAL A 1 221 ? 10.428 5.922 -12.725 1.00 98.25 221 VAL A O 1
ATOM 1725 N N . ASN A 1 222 ? 8.770 6.010 -14.244 1.00 98.00 222 ASN A N 1
ATOM 1726 C CA . ASN A 1 222 ? 8.733 7.473 -14.314 1.00 98.00 222 ASN A CA 1
ATOM 1727 C C . ASN A 1 222 ? 8.341 8.100 -12.967 1.00 98.00 222 ASN A C 1
ATOM 1729 O O . ASN A 1 222 ? 8.955 9.074 -12.534 1.00 98.00 222 ASN A O 1
ATOM 1733 N N . LEU A 1 223 ? 7.368 7.502 -12.275 1.00 98.12 223 LEU A N 1
ATOM 1734 C CA . LEU A 1 223 ? 6.960 7.894 -10.928 1.00 98.12 223 LEU A CA 1
ATOM 1735 C C . LEU A 1 223 ? 8.129 7.785 -9.936 1.00 98.12 223 LEU A C 1
ATOM 1737 O O . LEU A 1 223 ? 8.377 8.722 -9.176 1.00 98.12 223 LEU A O 1
ATOM 1741 N N . ALA A 1 224 ? 8.875 6.679 -9.960 1.00 98.19 224 ALA A N 1
ATOM 1742 C CA . ALA A 1 224 ? 10.045 6.496 -9.106 1.00 98.19 224 ALA A CA 1
ATOM 1743 C C . ALA A 1 224 ? 11.142 7.540 -9.384 1.00 98.19 224 ALA A C 1
ATOM 1745 O O . ALA A 1 224 ? 11.721 8.068 -8.436 1.00 98.19 224 ALA A O 1
ATOM 1746 N N . LEU A 1 225 ? 11.386 7.880 -10.657 1.00 98.00 225 LEU A N 1
ATOM 1747 C CA . LEU A 1 225 ? 12.335 8.930 -11.049 1.00 98.00 225 LEU A CA 1
ATOM 1748 C C . LEU A 1 225 ? 11.894 10.301 -10.520 1.00 98.00 225 LEU A C 1
ATOM 1750 O O . LEU A 1 225 ? 12.694 11.008 -9.917 1.00 98.00 225 LEU A O 1
ATOM 1754 N N . GLU A 1 226 ? 10.622 10.659 -10.700 1.00 97.69 226 GLU A N 1
ATOM 1755 C CA . GLU A 1 226 ? 10.074 11.928 -10.208 1.00 97.69 226 GLU A CA 1
ATOM 1756 C C . GLU A 1 226 ? 10.251 12.060 -8.688 1.00 97.69 226 GLU A C 1
ATOM 1758 O O . GLU A 1 226 ? 10.681 13.105 -8.198 1.00 97.69 226 GLU A O 1
ATOM 1763 N N . ILE A 1 227 ? 9.969 10.985 -7.943 1.00 97.44 227 ILE A N 1
ATOM 1764 C CA . ILE A 1 227 ? 10.137 10.949 -6.485 1.00 97.44 227 ILE A CA 1
ATOM 1765 C C . ILE A 1 227 ? 11.611 11.106 -6.109 1.00 97.44 227 ILE A C 1
ATOM 1767 O O . ILE A 1 227 ? 11.939 11.940 -5.269 1.00 97.44 227 ILE A O 1
ATOM 1771 N N . GLU A 1 228 ? 12.501 10.338 -6.738 1.00 96.75 228 GLU A N 1
ATOM 1772 C CA . GLU A 1 228 ? 13.945 10.406 -6.498 1.00 96.75 228 GLU A CA 1
ATOM 1773 C C . GLU A 1 228 ? 14.481 11.831 -6.699 1.00 96.75 228 GLU A C 1
ATOM 1775 O O . GLU A 1 228 ? 15.194 12.356 -5.838 1.00 96.75 228 GLU A O 1
ATOM 1780 N N . THR A 1 229 ? 14.107 12.473 -7.810 1.00 96.44 229 THR A N 1
ATOM 1781 C CA . THR A 1 229 ? 14.480 13.858 -8.112 1.00 96.44 229 THR A CA 1
ATOM 1782 C C . THR A 1 229 ? 13.901 14.823 -7.079 1.00 96.44 229 THR A C 1
ATOM 1784 O O . THR A 1 229 ? 14.626 15.678 -6.578 1.00 96.44 229 THR A O 1
ATOM 1787 N N . SER A 1 230 ? 12.624 14.674 -6.713 1.00 95.69 230 SER A N 1
ATOM 1788 C CA . SER A 1 230 ? 11.975 15.533 -5.715 1.00 95.69 230 SER A CA 1
ATOM 1789 C C . SER A 1 230 ? 12.678 15.468 -4.359 1.00 95.69 230 SER A C 1
ATOM 1791 O O . SER A 1 230 ? 13.025 16.510 -3.803 1.00 95.69 230 SER A O 1
ATOM 1793 N N . ILE A 1 231 ? 12.963 14.258 -3.864 1.00 94.31 231 ILE A N 1
ATOM 1794 C CA . ILE A 1 231 ? 13.652 14.051 -2.583 1.00 94.31 231 ILE A CA 1
ATOM 1795 C C . ILE A 1 231 ? 15.078 14.613 -2.644 1.00 94.31 231 ILE A C 1
ATOM 1797 O O . ILE A 1 231 ? 15.498 15.314 -1.725 1.00 94.31 231 ILE A O 1
ATOM 1801 N N . SER A 1 232 ? 15.809 14.359 -3.735 1.00 91.94 232 SER A N 1
ATOM 1802 C CA . SER A 1 232 ? 17.193 14.835 -3.901 1.00 91.94 232 SER A CA 1
ATOM 1803 C C . SER A 1 232 ? 17.296 16.362 -3.942 1.00 91.94 232 SER A C 1
ATOM 1805 O O . SER A 1 232 ? 18.287 16.929 -3.490 1.00 91.94 232 SER A O 1
ATOM 1807 N N . GLU A 1 233 ? 16.268 17.033 -4.461 1.00 92.44 233 GLU A N 1
ATOM 1808 C CA . GLU A 1 233 ? 16.191 18.495 -4.544 1.00 92.44 233 GLU A CA 1
ATOM 1809 C C . GLU A 1 233 ? 15.491 19.140 -3.334 1.00 92.44 233 GLU A C 1
ATOM 1811 O O . GLU A 1 233 ? 15.358 20.362 -3.277 1.00 92.44 233 GLU A O 1
ATOM 1816 N N . GLY A 1 234 ? 15.024 18.343 -2.366 1.00 84.50 234 GLY A N 1
ATOM 1817 C CA . GLY A 1 234 ? 14.292 18.833 -1.196 1.00 84.50 234 GLY A CA 1
ATOM 1818 C C . GLY A 1 234 ? 12.903 19.403 -1.513 1.00 84.50 234 GLY A C 1
ATOM 1819 O O . GLY A 1 234 ? 12.366 20.185 -0.725 1.00 84.50 234 GLY A O 1
ATOM 1820 N N . ARG A 1 235 ? 12.314 19.035 -2.658 1.00 75.88 235 ARG A N 1
ATOM 1821 C CA . ARG A 1 235 ? 10.944 19.404 -3.036 1.00 75.88 235 ARG A CA 1
ATOM 1822 C C . ARG A 1 235 ? 9.957 18.421 -2.397 1.00 75.88 235 ARG A C 1
ATOM 1824 O O . ARG A 1 235 ? 10.164 17.208 -2.465 1.00 75.88 235 ARG A O 1
ATOM 1831 N N . LYS A 1 236 ? 8.916 18.955 -1.752 1.00 58.97 236 LYS A N 1
ATOM 1832 C CA . LYS A 1 236 ? 7.802 18.183 -1.177 1.00 58.97 236 LYS A CA 1
ATOM 1833 C C . LYS A 1 236 ? 6.645 18.090 -2.157 1.00 58.97 236 LYS A C 1
ATOM 1835 O O . LYS A 1 236 ? 6.371 19.127 -2.801 1.00 58.97 236 LYS A O 1
#